Protein AF-A0A351QTA2-F1 (afdb_monomer_lite)

Sequence (188 aa):
PTVEEYTIKDEHGRVVSKKATIYAIHIKLKEIDNLILEGKDVLLFIDEINRCEHSVQQELMNLILNREINGYKLHDKVKILAAMNPSSKYGSDFDYQVVDMDAAQENRFVWLNMESDAKGWIKWASENKVDRKVIEFISTFPEHLHSINEEDIRATPRSFERVSKSYKLYKENKDSIPRRVFLNVLRG

pLDDT: mean 80.39, std 15.82, range [43.62, 97.12]

Foldseek 3Di:
DDWDWDWDQDPVRDTDTDIDDDDVVVVVQVVQVVCVVVVHQAEAEAEALQQDDPVVSVQVLCCLPVCDHPRDHHDPSYHYDYYHDDDVVVPDPDPGNGHDDDPVSVVSDDDDDDDDDLVVLLVVCVVVVQPPVLSVVCVVPVVQQFDDDPVADTHHSVLSSVLSVLVVVCVVQVVPDPPVNSVVSSRD

Structure (mmCIF, N/CA/C/O backbone):
data_AF-A0A351QTA2-F1
#
_entry.id   AF-A0A351QTA2-F1
#
loop_
_atom_site.group_PDB
_atom_site.id
_atom_site.type_symbol
_atom_site.label_atom_id
_atom_site.label_alt_id
_atom_site.label_comp_id
_atom_site.label_asym_id
_atom_site.label_entity_id
_atom_site.label_seq_id
_atom_site.pdbx_PDB_ins_code
_atom_site.Cartn_x
_atom_site.Cartn_y
_atom_site.Cartn_z
_atom_site.occupancy
_atom_site.B_iso_or_equiv
_atom_site.auth_seq_id
_atom_site.auth_comp_id
_atom_site.auth_asym_id
_atom_site.auth_atom_id
_atom_site.pdbx_PDB_model_num
ATOM 1 N N . PRO A 1 1 ? -0.159 18.717 6.879 1.00 47.44 1 PRO A N 1
ATOM 2 C CA . PRO A 1 1 ? -1.096 19.608 7.608 1.00 47.44 1 PRO A CA 1
ATOM 3 C C . PRO A 1 1 ? -1.973 20.336 6.588 1.00 47.44 1 PRO A C 1
ATOM 5 O O . PRO A 1 1 ? -1.451 20.757 5.560 1.00 47.44 1 PRO A O 1
ATOM 8 N N . THR A 1 2 ? -3.274 20.436 6.838 1.00 49.59 2 THR A N 1
ATOM 9 C CA . THR A 1 2 ? -4.221 21.112 5.944 1.00 49.59 2 THR A CA 1
ATOM 10 C C . THR A 1 2 ? -4.690 22.392 6.624 1.00 49.59 2 THR A C 1
ATOM 12 O O . THR A 1 2 ? -4.899 22.413 7.835 1.00 49.59 2 THR A O 1
ATOM 15 N N . VAL A 1 3 ? -4.811 23.479 5.866 1.00 49.31 3 VAL A N 1
ATOM 16 C CA . VAL A 1 3 ? -5.306 24.756 6.388 1.00 49.31 3 VAL A CA 1
ATOM 17 C C . VAL A 1 3 ? -6.783 24.857 6.040 1.00 49.31 3 VAL A C 1
ATOM 19 O O . VAL A 1 3 ? -7.118 24.949 4.862 1.00 49.31 3 VAL A O 1
ATOM 22 N N . GLU A 1 4 ? -7.653 24.841 7.048 1.00 49.81 4 GLU A N 1
ATOM 23 C CA . GLU A 1 4 ? -9.068 25.177 6.869 1.00 49.81 4 GLU A CA 1
ATOM 24 C C . GLU A 1 4 ? -9.351 26.575 7.421 1.00 49.81 4 GLU A C 1
ATOM 26 O O . GLU A 1 4 ? -8.817 26.989 8.459 1.00 49.81 4 GLU A O 1
ATOM 31 N N . GLU A 1 5 ? -10.196 27.308 6.698 1.00 43.62 5 GLU A N 1
ATOM 32 C CA . GLU A 1 5 ? -10.784 28.557 7.165 1.00 43.62 5 GLU A CA 1
ATOM 33 C C . GLU A 1 5 ? -12.073 28.242 7.918 1.00 43.62 5 GLU A C 1
ATOM 35 O O . GLU A 1 5 ? -12.980 27.607 7.382 1.00 43.62 5 GLU A O 1
ATOM 40 N N . TYR A 1 6 ? -12.167 28.708 9.159 1.00 54.59 6 TYR A N 1
ATOM 41 C CA . TYR A 1 6 ? -13.406 28.665 9.925 1.00 54.59 6 TYR A CA 1
ATOM 42 C C . TYR A 1 6 ? -13.699 30.043 10.508 1.00 54.59 6 TYR A C 1
ATOM 44 O O . TYR A 1 6 ? -12.802 30.830 10.826 1.00 54.59 6 TYR A O 1
ATOM 52 N N . THR A 1 7 ? -14.984 30.354 10.625 1.00 46.88 7 THR A N 1
ATOM 53 C CA . THR A 1 7 ? -15.466 31.649 11.091 1.00 46.88 7 THR A CA 1
ATOM 54 C C . THR A 1 7 ? -15.861 31.581 12.556 1.00 46.88 7 THR A C 1
ATOM 56 O O . THR A 1 7 ? -16.676 30.756 12.964 1.00 46.88 7 THR A O 1
ATOM 59 N N . ILE A 1 8 ? -15.302 32.488 13.353 1.00 49.47 8 ILE A N 1
ATOM 60 C CA . ILE A 1 8 ? -15.689 32.699 14.750 1.00 49.47 8 ILE A CA 1
ATOM 61 C C . ILE A 1 8 ? -16.234 34.111 14.923 1.00 49.47 8 ILE A C 1
ATOM 63 O O . ILE A 1 8 ? -15.801 35.039 14.241 1.00 49.47 8 ILE A O 1
ATOM 67 N N . LYS A 1 9 ? -17.194 34.281 15.833 1.00 45.09 9 LYS A N 1
ATOM 68 C CA . LYS A 1 9 ? -17.633 35.612 16.261 1.00 45.09 9 LYS A CA 1
ATOM 69 C C . LYS A 1 9 ? -16.723 36.094 17.385 1.00 45.09 9 LYS A C 1
ATOM 71 O O . LYS A 1 9 ? -16.498 35.350 18.337 1.00 45.09 9 LYS A O 1
ATOM 76 N N . ASP A 1 10 ? -16.182 37.300 17.249 1.00 58.25 10 ASP A N 1
ATOM 77 C CA . ASP A 1 10 ? -15.441 37.953 18.326 1.00 58.25 10 ASP A CA 1
ATOM 78 C C . ASP A 1 10 ? -16.379 38.406 19.463 1.00 58.25 10 ASP A C 1
ATOM 80 O O . ASP A 1 10 ? -17.606 38.322 19.359 1.00 58.25 10 ASP A O 1
ATOM 84 N N . GLU A 1 11 ? -15.800 38.907 20.555 1.00 55.06 11 GLU A N 1
ATOM 85 C CA . GLU A 1 11 ? -16.524 39.412 21.736 1.00 55.06 11 GLU A CA 1
ATOM 86 C C . GLU A 1 11 ? -17.478 40.584 21.417 1.00 55.06 11 GLU A C 1
ATOM 88 O O . GLU A 1 11 ? -18.341 40.924 22.221 1.00 55.06 11 GLU A O 1
ATOM 93 N N . HIS A 1 12 ? -17.366 41.168 20.218 1.00 64.31 12 HIS A N 1
ATOM 94 C CA . HIS A 1 12 ? -18.186 42.266 19.708 1.00 64.31 12 HIS A CA 1
ATOM 95 C C . HIS A 1 12 ? -19.141 41.811 18.584 1.00 64.31 12 HIS A C 1
ATOM 97 O O . HIS A 1 12 ? -19.744 42.642 17.901 1.00 64.31 12 HIS A O 1
ATOM 103 N N . GLY A 1 13 ? -19.289 40.497 18.372 1.00 54.66 13 GLY A N 1
ATOM 104 C CA . GLY A 1 13 ? -20.204 39.899 17.401 1.00 54.66 13 GLY A CA 1
ATOM 105 C C . GLY A 1 13 ? -19.752 39.966 15.938 1.00 54.66 13 GLY A C 1
ATOM 106 O O . GLY A 1 13 ? -20.528 39.582 15.057 1.00 54.66 13 GLY A O 1
ATOM 107 N N . ARG A 1 14 ? -18.525 40.416 15.645 1.00 57.84 14 ARG A N 1
ATOM 108 C CA . ARG A 1 14 ? -17.983 40.457 14.279 1.00 57.84 14 ARG A CA 1
ATOM 109 C C . ARG A 1 14 ? -17.499 39.076 13.873 1.00 57.84 14 ARG A C 1
ATOM 111 O O . ARG A 1 14 ? -16.816 38.392 14.629 1.00 57.84 14 ARG A O 1
ATOM 118 N N . VAL A 1 15 ? -17.848 38.670 12.659 1.00 58.72 15 VAL A N 1
ATOM 119 C CA . VAL A 1 15 ? -17.420 37.391 12.091 1.00 58.72 15 VAL A CA 1
ATOM 120 C C . VAL A 1 15 ? -15.987 37.537 11.580 1.00 58.72 15 VAL A C 1
ATOM 122 O O . VAL A 1 15 ? -15.741 38.254 10.613 1.00 58.72 15 VAL A O 1
ATOM 125 N N . VAL A 1 16 ? -15.044 36.866 12.236 1.00 65.19 16 VAL A N 1
ATOM 126 C CA . VAL A 1 16 ? -13.622 36.845 11.877 1.00 65.19 16 VAL A CA 1
ATOM 127 C C . VAL A 1 16 ? -13.290 35.478 11.280 1.00 65.19 16 VAL A C 1
ATOM 129 O O . VAL A 1 16 ? -13.534 34.447 11.910 1.00 65.19 16 VAL A O 1
ATOM 132 N N . SER A 1 17 ? -12.733 35.462 10.064 1.00 46.00 17 SER A N 1
ATOM 133 C CA . SER A 1 17 ? -12.185 34.241 9.458 1.00 46.00 17 SER A CA 1
ATOM 134 C C . SER A 1 17 ? -10.815 33.948 10.071 1.00 46.00 17 SER A C 1
ATOM 136 O O . SER A 1 17 ? -9.903 34.775 9.985 1.00 46.00 17 SER A O 1
ATOM 138 N N . LYS A 1 18 ? -10.671 32.790 10.725 1.00 56.06 18 LYS A N 1
ATOM 139 C CA . LYS A 1 18 ? -9.392 32.286 11.234 1.00 56.06 18 LYS A CA 1
ATOM 140 C C . LYS A 1 18 ? -8.946 31.083 10.414 1.00 56.06 18 LYS A C 1
ATOM 142 O O . LYS A 1 18 ? -9.736 30.211 10.068 1.00 56.06 18 LYS A O 1
ATOM 147 N N . LYS A 1 19 ? -7.641 31.027 10.159 1.00 46.50 19 LYS A N 1
ATOM 148 C CA . LYS A 1 19 ? -6.961 29.866 9.581 1.00 46.50 19 LYS A CA 1
ATOM 149 C C . LYS A 1 19 ? -6.384 29.040 10.719 1.00 46.50 19 LYS A C 1
ATOM 151 O O . LYS A 1 19 ? -5.581 29.564 11.488 1.00 46.50 19 LYS A O 1
ATOM 156 N N . ALA A 1 20 ? -6.786 27.778 10.836 1.00 47.38 20 ALA A N 1
ATOM 157 C CA . ALA A 1 20 ? -6.101 26.824 11.704 1.00 47.38 20 ALA A CA 1
ATOM 158 C C . ALA A 1 20 ? -5.369 25.785 10.865 1.00 47.38 20 ALA A C 1
ATOM 160 O O . ALA A 1 20 ? -5.876 25.293 9.856 1.00 47.38 20 ALA A O 1
ATOM 161 N N . THR A 1 21 ? -4.176 25.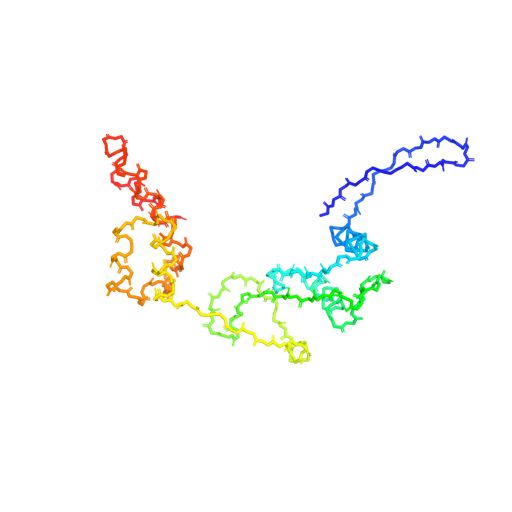432 11.328 1.00 46.62 21 THR A N 1
ATOM 162 C CA . THR A 1 21 ? -3.460 24.259 10.848 1.00 46.62 21 THR A CA 1
ATOM 163 C C . THR A 1 21 ? -4.119 23.038 11.470 1.00 46.62 21 THR A C 1
ATOM 165 O O . THR A 1 21 ? -3.919 22.754 12.649 1.00 46.62 21 THR A O 1
ATOM 168 N N . ILE A 1 22 ? -4.923 22.328 10.689 1.00 54.84 22 ILE A N 1
ATOM 169 C CA . ILE A 1 22 ? -5.558 21.088 11.117 1.00 54.84 22 ILE A CA 1
ATOM 170 C C . ILE A 1 22 ? -4.710 19.933 10.586 1.00 54.84 22 ILE A C 1
ATOM 172 O O . ILE A 1 22 ? -4.358 19.860 9.404 1.00 54.84 22 ILE A O 1
ATOM 176 N N . TYR A 1 23 ? -4.316 19.023 11.471 1.00 59.81 23 TYR A N 1
ATOM 177 C CA . TYR A 1 23 ? -3.590 17.826 11.060 1.00 59.81 23 TYR A CA 1
ATOM 178 C C . TYR A 1 23 ? -4.492 16.955 10.179 1.00 59.81 23 TYR A C 1
ATOM 180 O O . TYR A 1 23 ? -5.666 16.764 10.485 1.00 59.81 23 TYR A O 1
ATOM 188 N N . ALA A 1 24 ? -3.944 16.405 9.091 1.00 61.56 24 ALA A N 1
ATOM 189 C CA . ALA A 1 24 ? -4.704 15.612 8.117 1.00 61.56 24 ALA A CA 1
ATOM 190 C C . ALA A 1 24 ? -5.436 14.418 8.760 1.00 61.56 24 ALA A C 1
ATOM 192 O O . ALA A 1 24 ? -6.527 14.057 8.322 1.00 61.56 24 ALA A O 1
ATOM 193 N N . ILE A 1 25 ? -4.865 13.871 9.840 1.00 65.00 25 ILE A N 1
ATOM 194 C CA . ILE A 1 25 ? -5.490 12.857 10.694 1.00 65.00 25 ILE A CA 1
ATOM 195 C C . ILE A 1 25 ? -6.878 13.326 11.141 1.00 65.00 25 ILE A C 1
ATOM 197 O O . ILE A 1 25 ? -7.858 12.639 10.893 1.00 65.00 25 ILE A O 1
ATOM 201 N N . HIS A 1 26 ? -6.999 14.528 11.706 1.00 70.38 26 HIS A N 1
ATOM 202 C CA . HIS A 1 26 ? -8.271 15.024 12.228 1.00 70.38 26 HIS A CA 1
ATOM 203 C C . HIS A 1 26 ? -9.354 15.132 11.138 1.00 70.38 26 HIS A C 1
ATOM 205 O O . HIS A 1 26 ? -10.509 14.780 11.387 1.00 70.38 26 HIS A O 1
ATOM 211 N N . ILE A 1 27 ? -8.985 15.548 9.922 1.00 76.12 27 ILE A N 1
ATOM 212 C CA . ILE A 1 27 ? -9.915 15.611 8.782 1.00 76.12 27 ILE A CA 1
ATOM 213 C C . ILE A 1 27 ? -10.407 14.209 8.419 1.00 76.12 27 ILE A C 1
ATOM 215 O O . ILE A 1 27 ? -11.608 13.995 8.260 1.00 76.12 27 ILE A O 1
ATOM 219 N N . LYS A 1 28 ? -9.493 13.238 8.335 1.00 84.06 28 LYS A N 1
ATOM 220 C CA . LYS A 1 28 ? -9.838 11.858 7.981 1.00 84.06 28 LYS A CA 1
ATOM 221 C C . LYS A 1 28 ? -10.686 11.175 9.047 1.00 84.06 28 LYS A C 1
ATOM 223 O O . LYS A 1 28 ? -11.632 10.484 8.696 1.00 84.06 28 LYS A O 1
ATOM 228 N N . LEU A 1 29 ? -10.421 11.418 10.328 1.00 87.19 29 LEU A N 1
ATOM 229 C CA . LEU A 1 29 ? -11.239 10.885 11.421 1.00 87.19 29 LEU A CA 1
ATOM 230 C C . LEU A 1 29 ? -12.680 11.422 11.377 1.00 87.19 29 LEU A C 1
ATOM 232 O O . LEU A 1 29 ? -13.629 10.665 11.549 1.00 87.19 29 LEU A O 1
ATOM 236 N N . LYS A 1 30 ? -12.865 12.703 11.041 1.00 86.31 30 LYS A N 1
ATOM 237 C CA . LYS A 1 30 ? -14.205 13.281 10.846 1.00 86.31 30 LYS A CA 1
ATOM 238 C C . LYS A 1 30 ? -14.928 12.690 9.630 1.00 86.31 30 LYS A C 1
ATOM 240 O O . LYS A 1 30 ? -16.135 12.471 9.666 1.00 86.31 30 LYS A O 1
ATOM 245 N N . GLU A 1 31 ? -14.201 12.443 8.542 1.00 89.81 31 GLU A N 1
ATOM 246 C CA . GLU A 1 31 ? -14.744 11.775 7.354 1.00 89.81 31 GLU A CA 1
ATOM 247 C C . GLU A 1 31 ? -15.222 10.354 7.686 1.00 89.81 31 GLU A C 1
ATOM 249 O O . GLU A 1 31 ? -16.310 9.961 7.269 1.00 89.81 31 GLU A O 1
ATOM 254 N N . ILE A 1 32 ? -14.453 9.620 8.498 1.00 91.44 32 ILE A N 1
ATOM 255 C CA . ILE A 1 32 ? -14.834 8.298 9.006 1.00 91.44 32 ILE A CA 1
ATOM 256 C C . ILE A 1 32 ? -16.166 8.370 9.759 1.00 91.44 32 ILE A C 1
ATOM 258 O O . ILE A 1 32 ? -17.063 7.588 9.451 1.00 91.44 32 ILE A O 1
ATOM 262 N N . ASP A 1 33 ? -16.335 9.317 10.685 1.00 90.31 33 ASP A N 1
ATOM 263 C CA . ASP A 1 33 ? -17.584 9.450 11.448 1.00 90.31 33 ASP A CA 1
ATOM 264 C C . ASP A 1 33 ? -18.793 9.685 10.537 1.00 90.31 33 ASP A C 1
ATOM 266 O O . ASP A 1 33 ? -19.827 9.039 10.700 1.00 90.31 33 ASP A O 1
ATOM 270 N N . ASN A 1 34 ? -18.658 10.562 9.538 1.00 92.12 34 ASN A N 1
ATOM 271 C CA . ASN A 1 34 ? -19.733 10.829 8.581 1.00 92.12 34 ASN A CA 1
ATOM 272 C C . ASN A 1 34 ? -20.118 9.569 7.793 1.00 92.12 34 ASN A C 1
ATOM 274 O O . ASN A 1 34 ? -21.300 9.260 7.662 1.00 92.12 34 ASN A O 1
ATOM 278 N N . LEU A 1 35 ? -19.131 8.805 7.314 1.00 93.75 35 LEU A N 1
ATOM 279 C CA . LEU A 1 35 ? -19.380 7.554 6.593 1.00 93.75 35 LEU A CA 1
ATOM 280 C C . LEU A 1 35 ? -20.089 6.522 7.481 1.00 93.75 35 LEU A C 1
ATOM 282 O O . LEU A 1 35 ? -20.998 5.830 7.022 1.00 93.75 35 LEU A O 1
ATOM 286 N N . ILE A 1 36 ? -19.718 6.449 8.759 1.00 93.12 36 ILE A N 1
ATOM 287 C CA . ILE A 1 36 ? -20.371 5.566 9.727 1.00 93.12 36 ILE A CA 1
ATOM 288 C C . ILE A 1 36 ? -21.815 6.003 10.007 1.00 93.12 36 ILE A C 1
ATOM 290 O O . ILE A 1 36 ? -22.700 5.147 10.078 1.00 93.12 36 ILE A O 1
ATOM 294 N N . LEU A 1 37 ? -22.077 7.308 10.130 1.00 91.81 37 LEU A N 1
ATOM 295 C CA . LEU A 1 37 ? -23.432 7.852 10.301 1.00 91.81 37 LEU A CA 1
ATOM 296 C C . LEU A 1 37 ? -24.328 7.570 9.089 1.00 91.81 37 LEU A C 1
ATOM 298 O O . LEU A 1 37 ? -25.517 7.306 9.250 1.00 91.81 37 LEU A O 1
ATOM 302 N N . GLU A 1 38 ? -23.754 7.555 7.888 1.00 94.50 38 GLU A N 1
ATOM 303 C CA . GLU A 1 38 ? -24.427 7.126 6.655 1.00 94.50 38 GLU A CA 1
ATOM 304 C C . GLU A 1 38 ? -24.643 5.601 6.579 1.00 94.50 38 GLU A C 1
ATOM 306 O O . GLU A 1 38 ? -25.215 5.103 5.609 1.00 94.50 38 GLU A O 1
ATOM 311 N N . GLY A 1 39 ? -24.194 4.842 7.583 1.00 92.50 39 GLY A N 1
ATOM 312 C CA . GLY A 1 39 ? -24.337 3.390 7.641 1.00 92.50 39 GLY A CA 1
ATOM 313 C C . GLY A 1 39 ? -23.364 2.626 6.743 1.00 92.50 39 GLY A C 1
ATOM 314 O O . GLY A 1 39 ? -23.609 1.453 6.466 1.00 92.50 39 GLY A O 1
ATOM 315 N N . LYS A 1 40 ? -22.279 3.260 6.280 1.00 93.88 40 LYS A N 1
ATOM 316 C CA . LYS A 1 40 ? -21.261 2.616 5.440 1.00 93.88 40 LYS A CA 1
ATOM 317 C C . LYS A 1 40 ? -20.243 1.850 6.281 1.00 93.88 40 LYS A C 1
ATOM 319 O O . LYS A 1 40 ? -19.915 2.240 7.400 1.00 93.88 40 LYS A O 1
ATOM 324 N N . ASP A 1 41 ? -19.695 0.790 5.697 1.00 93.19 41 ASP A N 1
ATOM 325 C CA . ASP A 1 41 ? -18.531 0.098 6.244 1.00 93.19 41 ASP A CA 1
ATOM 326 C C . ASP A 1 41 ? -17.246 0.848 5.882 1.00 93.19 41 ASP A C 1
ATOM 328 O O . ASP A 1 41 ? -17.085 1.333 4.760 1.00 93.19 41 ASP A O 1
ATOM 332 N N . VAL A 1 42 ? -16.317 0.940 6.836 1.00 95.31 42 VAL A N 1
ATOM 333 C CA . VAL A 1 42 ? -15.087 1.727 6.688 1.00 95.31 42 VAL A CA 1
ATOM 334 C C . VAL A 1 42 ? -13.860 0.854 6.932 1.00 95.31 42 VAL A C 1
ATOM 336 O O . VAL A 1 42 ? -13.722 0.227 7.985 1.00 95.31 42 VAL A O 1
ATOM 339 N N . LEU A 1 43 ? -12.938 0.867 5.967 1.00 95.12 43 LEU A N 1
ATOM 340 C CA . LEU A 1 43 ? -11.586 0.330 6.094 1.00 95.12 43 LEU A CA 1
ATOM 341 C C . LEU A 1 43 ? -10.591 1.496 6.109 1.00 95.12 43 LEU A C 1
ATOM 343 O O . LEU A 1 43 ? -10.415 2.181 5.103 1.00 95.12 43 LEU A O 1
ATOM 347 N N . LEU A 1 44 ? -9.938 1.714 7.247 1.00 93.38 44 LEU A N 1
ATOM 348 C CA . LEU A 1 44 ? -8.834 2.652 7.384 1.00 93.38 44 LEU A CA 1
ATOM 349 C C . LEU A 1 44 ? -7.541 1.967 6.933 1.00 93.38 44 LEU A C 1
ATOM 351 O O . LEU A 1 44 ? -7.024 1.096 7.632 1.00 93.38 44 LEU A O 1
ATOM 355 N N . PH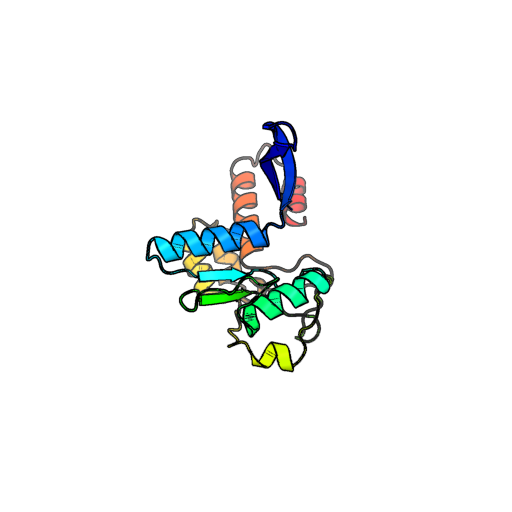E A 1 45 ? -7.036 2.367 5.766 1.00 93.75 45 PHE A N 1
ATOM 356 C CA . PHE A 1 45 ? -5.753 1.908 5.242 1.00 93.75 45 PHE A CA 1
ATOM 357 C C . PHE A 1 45 ? -4.634 2.902 5.575 1.00 93.75 45 PHE A C 1
ATOM 359 O O . PHE A 1 45 ? -4.748 4.088 5.259 1.00 93.75 45 PHE A O 1
ATOM 366 N N . ILE A 1 46 ? -3.565 2.415 6.204 1.00 90.06 46 ILE A N 1
ATOM 367 C CA . ILE A 1 46 ? -2.384 3.195 6.591 1.00 90.06 46 ILE A CA 1
ATOM 368 C C . ILE A 1 46 ? -1.179 2.607 5.860 1.00 90.06 46 ILE A C 1
ATOM 370 O O . ILE A 1 46 ? -0.740 1.508 6.186 1.00 90.06 46 ILE A O 1
ATOM 374 N N . ASP A 1 47 ? -0.657 3.326 4.872 1.00 89.44 47 ASP A N 1
ATOM 375 C CA . ASP A 1 47 ? 0.532 2.905 4.128 1.00 89.44 47 ASP A CA 1
ATOM 376 C C . ASP A 1 47 ? 1.816 3.431 4.785 1.00 89.44 47 ASP A C 1
ATOM 378 O O . ASP A 1 47 ? 1.797 4.477 5.436 1.00 89.44 47 ASP A O 1
ATOM 382 N N . GLU A 1 48 ? 2.919 2.705 4.607 1.00 86.00 48 GLU A N 1
ATOM 383 C CA . GLU A 1 48 ? 4.257 3.028 5.128 1.00 86.00 48 GLU A CA 1
ATOM 384 C C . GLU A 1 48 ? 4.281 3.460 6.613 1.00 86.00 48 GLU A C 1
ATOM 386 O O . GLU A 1 48 ? 4.926 4.443 6.981 1.00 86.00 48 GLU A O 1
ATOM 391 N N . ILE A 1 49 ? 3.588 2.728 7.498 1.00 85.50 49 ILE A N 1
ATOM 392 C CA . ILE A 1 49 ? 3.423 3.124 8.915 1.00 85.50 49 ILE A CA 1
ATOM 393 C C . ILE A 1 49 ? 4.753 3.323 9.670 1.00 85.50 49 ILE A C 1
ATOM 395 O O . ILE A 1 49 ? 4.835 4.144 10.583 1.00 85.50 49 ILE A O 1
ATOM 399 N N . ASN A 1 50 ? 5.813 2.622 9.268 1.00 79.25 50 ASN A N 1
ATOM 400 C CA . ASN A 1 50 ? 7.153 2.735 9.847 1.00 79.25 50 ASN A CA 1
ATOM 401 C C . ASN A 1 50 ? 8.013 3.856 9.231 1.00 79.25 50 ASN A C 1
ATOM 403 O O . ASN A 1 50 ? 9.207 3.936 9.522 1.00 79.25 50 ASN A O 1
ATOM 407 N N . ARG A 1 51 ? 7.428 4.712 8.381 1.00 79.69 51 ARG A N 1
ATOM 408 C CA . ARG A 1 51 ? 8.110 5.794 7.650 1.00 79.69 51 ARG A CA 1
ATOM 409 C C . ARG A 1 51 ? 7.627 7.190 8.059 1.00 79.69 51 ARG A C 1
ATOM 411 O O . ARG A 1 51 ? 7.584 8.118 7.250 1.00 79.69 51 ARG A O 1
ATOM 418 N N . CYS A 1 52 ? 7.237 7.348 9.316 1.00 76.25 52 CYS A N 1
ATOM 419 C CA . CYS A 1 52 ? 6.864 8.636 9.888 1.00 76.25 52 CYS A CA 1
ATOM 420 C C . CYS A 1 52 ? 7.778 8.997 11.064 1.00 76.25 52 CYS A C 1
ATOM 422 O O . CYS A 1 52 ? 8.523 8.160 11.570 1.00 76.25 52 CYS A O 1
ATOM 424 N N . GLU A 1 53 ? 7.749 10.265 11.485 1.00 81.19 53 GLU A N 1
ATOM 425 C CA . GLU A 1 53 ? 8.451 10.678 12.700 1.00 81.19 53 GLU A CA 1
ATOM 426 C C . GLU A 1 53 ? 7.965 9.855 13.899 1.00 81.19 53 GLU A C 1
ATOM 428 O O . GLU A 1 53 ? 6.778 9.543 14.003 1.00 81.19 53 GLU A O 1
ATOM 433 N N . HIS A 1 54 ? 8.864 9.555 14.840 1.00 79.06 54 HIS A N 1
ATOM 434 C CA . HIS A 1 54 ? 8.549 8.710 15.996 1.00 79.06 54 HIS A CA 1
ATOM 435 C C . HIS A 1 54 ? 7.313 9.199 16.775 1.00 79.06 54 HIS A C 1
ATOM 437 O O . HIS A 1 54 ? 6.493 8.397 17.209 1.00 79.06 54 HIS A O 1
ATOM 443 N N . SER A 1 55 ? 7.130 10.516 16.920 1.00 80.69 55 SER A N 1
ATOM 444 C CA . SER A 1 55 ? 5.944 11.106 17.560 1.00 80.69 55 SER A CA 1
ATOM 445 C C . SER A 1 55 ? 4.643 10.756 16.826 1.00 80.69 55 SER A C 1
ATOM 447 O O . SER A 1 55 ? 3.663 10.369 17.456 1.00 80.69 55 SER A O 1
ATOM 449 N N . VAL A 1 56 ? 4.641 10.841 15.494 1.00 83.12 56 VAL A N 1
ATOM 450 C CA . VAL A 1 56 ? 3.493 10.491 14.649 1.00 83.12 56 VAL A CA 1
ATOM 451 C C . 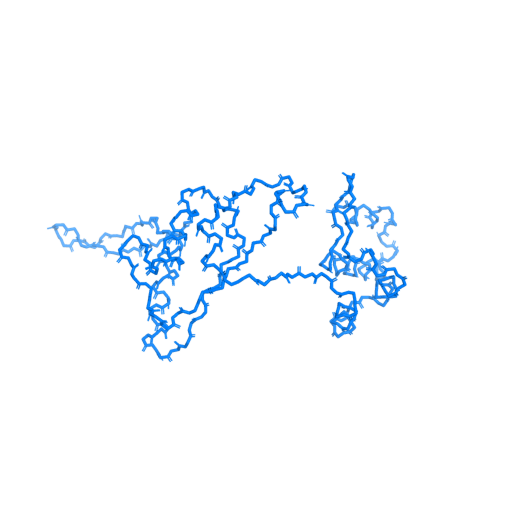VAL A 1 56 ? 3.224 8.993 14.710 1.00 83.12 56 VAL A C 1
ATOM 453 O O . VAL A 1 56 ? 2.068 8.588 14.811 1.00 83.12 56 VAL A O 1
ATOM 456 N N . GLN A 1 57 ? 4.274 8.171 14.704 1.00 81.88 57 GLN A N 1
ATOM 457 C CA . GLN A 1 57 ? 4.130 6.726 14.817 1.00 81.88 57 GLN A CA 1
ATOM 458 C C . GLN A 1 57 ? 3.474 6.338 16.140 1.00 81.88 57 GLN A C 1
ATOM 460 O O . GLN A 1 57 ? 2.548 5.541 16.130 1.00 81.88 57 GLN A O 1
ATOM 465 N N . GLN A 1 58 ? 3.887 6.924 17.268 1.00 81.12 58 GLN A N 1
ATOM 466 C CA . GLN A 1 58 ? 3.280 6.634 18.574 1.00 81.12 58 GLN A CA 1
ATOM 467 C C . GLN A 1 58 ? 1.786 6.987 18.606 1.00 81.12 58 GLN A C 1
ATOM 469 O O . GLN A 1 58 ? 0.971 6.205 19.096 1.00 81.12 58 GLN A O 1
ATOM 474 N N . GLU A 1 59 ? 1.401 8.116 18.013 1.00 85.31 59 GLU A N 1
ATOM 475 C CA . GLU A 1 59 ? -0.006 8.507 17.892 1.00 85.31 59 GLU A CA 1
ATOM 476 C C . GLU A 1 59 ? -0.800 7.553 16.983 1.00 85.31 59 GLU A C 1
ATOM 478 O O . GLU A 1 59 ? -1.907 7.136 17.330 1.00 85.31 59 GLU A O 1
ATOM 483 N N . LEU A 1 60 ? -0.228 7.141 15.846 1.00 87.19 60 LEU A N 1
ATOM 484 C CA . LEU A 1 60 ? -0.827 6.121 14.977 1.00 87.19 60 LEU A CA 1
ATOM 485 C C . LEU A 1 60 ? -0.947 4.775 15.694 1.00 87.19 60 LEU A C 1
ATOM 487 O O . LEU A 1 60 ? -1.966 4.102 15.568 1.00 87.19 60 LEU A O 1
ATOM 491 N N . MET A 1 61 ? 0.047 4.396 16.492 1.00 85.25 61 MET A N 1
ATOM 492 C CA . MET A 1 61 ? 0.003 3.182 17.295 1.00 85.25 61 MET A CA 1
ATOM 493 C C . MET A 1 61 ? -1.098 3.259 18.349 1.00 85.25 61 MET A C 1
ATOM 495 O O . MET A 1 61 ? -1.850 2.301 18.487 1.00 85.25 61 MET A O 1
ATOM 499 N N . ASN A 1 62 ? -1.291 4.392 19.024 1.00 86.44 62 ASN A N 1
ATOM 500 C CA . ASN A 1 62 ? -2.436 4.577 19.919 1.00 86.44 62 ASN A CA 1
ATOM 501 C C . ASN A 1 62 ? -3.773 4.419 19.178 1.00 86.44 62 ASN A C 1
ATOM 503 O O . ASN A 1 62 ? -4.655 3.700 19.656 1.00 86.44 62 ASN A O 1
ATOM 507 N N . LEU A 1 63 ? -3.899 4.985 17.973 1.00 89.00 63 LEU A N 1
ATOM 508 C CA . LEU A 1 63 ? -5.098 4.820 17.150 1.00 89.00 63 LEU A CA 1
ATOM 509 C C . LEU A 1 63 ? -5.346 3.352 16.774 1.00 89.00 63 LEU A C 1
ATOM 511 O O . LEU A 1 63 ? -6.484 2.892 16.800 1.00 89.00 63 LEU A O 1
ATOM 515 N N . ILE A 1 64 ? -4.300 2.604 16.429 1.00 88.38 64 ILE A N 1
ATOM 516 C CA . ILE A 1 64 ? -4.426 1.205 16.009 1.00 88.38 64 ILE A CA 1
ATOM 517 C C . ILE A 1 64 ? -4.706 0.290 17.203 1.00 88.38 64 ILE A C 1
ATOM 519 O O . ILE A 1 64 ? -5.578 -0.575 17.131 1.00 88.38 64 ILE A O 1
ATOM 523 N N . LEU A 1 65 ? -3.975 0.486 18.300 1.00 82.81 65 LEU A N 1
ATOM 524 C CA . LEU A 1 65 ? -3.992 -0.389 19.469 1.00 82.81 65 LEU A CA 1
ATOM 525 C C . LEU A 1 65 ? -5.174 -0.108 20.389 1.00 82.81 65 LEU A C 1
ATOM 527 O O . LEU A 1 65 ? -5.845 -1.037 20.834 1.00 82.81 65 LEU A O 1
ATOM 531 N N . ASN A 1 66 ? -5.408 1.169 20.682 1.00 86.75 66 ASN A N 1
ATOM 532 C CA . ASN A 1 66 ? -6.388 1.609 21.669 1.00 86.75 66 ASN A CA 1
ATOM 533 C C . ASN A 1 66 ? -7.660 2.150 21.016 1.00 86.75 66 ASN A C 1
ATOM 535 O O . ASN A 1 66 ? -8.606 2.483 21.726 1.00 86.75 66 ASN A O 1
ATOM 539 N N . ARG A 1 67 ? -7.698 2.231 19.677 1.00 90.56 67 ARG A N 1
ATOM 540 C CA . ARG A 1 67 ? -8.785 2.881 18.930 1.00 90.56 67 ARG A CA 1
ATOM 541 C C . ARG A 1 67 ? -8.994 4.322 19.382 1.00 90.56 67 ARG A C 1
ATOM 543 O O . ARG A 1 67 ? -10.117 4.812 19.356 1.00 90.56 67 ARG A O 1
ATOM 550 N N . GLU A 1 68 ? -7.928 4.998 19.802 1.00 88.38 68 GLU A N 1
ATOM 551 C CA . GLU A 1 68 ? -8.013 6.349 20.344 1.00 88.38 68 GLU A CA 1
ATOM 552 C C . GLU A 1 68 ? -6.804 7.196 19.954 1.00 88.38 68 GLU A C 1
ATOM 554 O O . GLU A 1 68 ? -5.674 6.715 19.945 1.00 88.38 68 GLU A O 1
ATOM 559 N N . ILE A 1 69 ? -7.043 8.468 19.644 1.00 87.12 69 ILE A N 1
ATOM 560 C CA . ILE A 1 69 ? -5.994 9.449 19.362 1.00 87.12 69 ILE A CA 1
ATOM 561 C C . ILE A 1 69 ? -6.473 10.841 19.773 1.00 87.12 69 ILE A C 1
ATOM 563 O O . I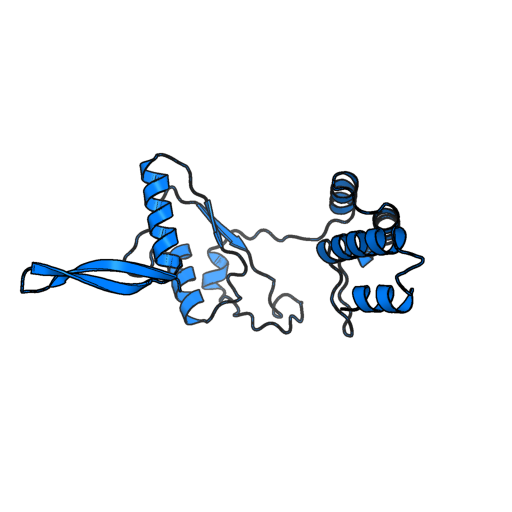LE A 1 69 ? -7.516 11.300 19.317 1.00 87.12 69 ILE A O 1
ATOM 567 N N . ASN A 1 70 ? -5.737 11.521 20.656 1.00 82.62 70 ASN A N 1
ATOM 568 C CA . ASN A 1 70 ? -6.085 12.865 21.148 1.00 82.62 70 ASN A CA 1
ATOM 569 C C . ASN A 1 70 ? -7.562 13.019 21.595 1.00 82.62 70 ASN A C 1
ATOM 571 O O . ASN A 1 70 ? -8.215 14.014 21.283 1.00 82.62 70 ASN A O 1
ATOM 575 N N . GLY A 1 71 ? -8.106 12.015 22.296 1.00 82.12 71 GLY A N 1
ATOM 576 C CA . GLY A 1 71 ? -9.493 11.988 22.786 1.00 82.12 71 GLY A CA 1
ATOM 577 C C . GLY A 1 71 ? -10.555 11.599 21.747 1.00 82.12 71 GLY A C 1
ATOM 578 O O . GLY A 1 71 ? -11.719 11.415 22.102 1.00 82.12 71 GLY A O 1
ATOM 579 N N . TYR A 1 72 ? -10.182 11.435 20.476 1.00 87.38 72 TYR A N 1
ATOM 580 C CA . TYR A 1 72 ? -11.051 10.845 19.460 1.00 87.38 72 TYR A CA 1
ATOM 581 C C . TYR A 1 72 ? -11.057 9.325 19.604 1.00 87.38 72 TYR A C 1
ATOM 583 O O . TYR A 1 72 ? -9.992 8.716 19.547 1.00 87.38 72 TYR A O 1
ATOM 591 N N . LYS A 1 73 ? -12.242 8.712 19.708 1.00 89.38 73 LYS A N 1
ATOM 592 C CA . LYS A 1 73 ? -12.410 7.252 19.736 1.00 89.38 73 LYS A CA 1
ATOM 593 C C . LYS A 1 73 ? -12.924 6.730 18.400 1.00 89.38 73 LYS A C 1
ATOM 595 O O . LYS A 1 73 ? -14.000 7.109 17.948 1.00 89.38 73 LYS A O 1
ATOM 600 N N . LEU A 1 74 ? -12.174 5.814 17.800 1.00 92.31 74 LEU A N 1
ATOM 601 C CA . LEU A 1 74 ? -12.485 5.206 16.516 1.00 92.31 74 LEU A CA 1
ATOM 602 C C . LEU A 1 74 ? -13.604 4.168 16.661 1.00 92.31 74 LEU A C 1
ATOM 604 O O . LEU A 1 74 ? -13.431 3.127 17.299 1.00 92.31 74 LEU A O 1
ATOM 608 N N . HIS A 1 75 ? -14.733 4.415 15.997 1.00 92.69 75 HIS A N 1
ATOM 609 C CA . HIS A 1 75 ? -15.915 3.553 16.059 1.00 92.69 75 HIS A CA 1
ATOM 610 C C . HIS A 1 75 ? -15.597 2.093 15.698 1.00 92.69 75 HIS A C 1
ATOM 612 O O . HIS A 1 75 ? -14.988 1.835 14.667 1.00 92.69 75 HIS A O 1
ATOM 618 N N . ASP A 1 76 ? -16.084 1.117 16.470 1.00 89.88 76 ASP A N 1
ATOM 619 C CA . ASP A 1 76 ? -15.788 -0.330 16.343 1.00 89.88 76 ASP A CA 1
ATOM 620 C C . ASP A 1 76 ? -16.018 -0.973 14.962 1.00 89.88 76 ASP A C 1
ATOM 622 O O . ASP 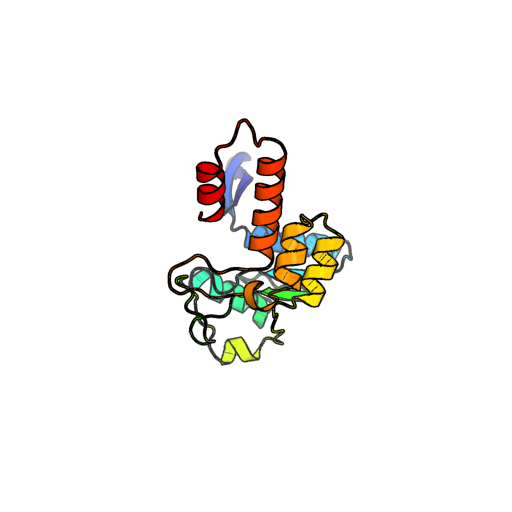A 1 76 ? -15.454 -2.025 14.650 1.00 89.88 76 ASP A O 1
ATOM 626 N N . LYS A 1 77 ? -16.839 -0.352 14.110 1.00 89.94 77 LYS A N 1
ATOM 627 C CA . LYS A 1 77 ? -17.094 -0.820 12.745 1.00 89.94 77 LYS A CA 1
ATOM 628 C C . LYS A 1 77 ? -15.914 -0.557 11.813 1.00 89.94 77 LYS A C 1
ATOM 630 O O . LYS A 1 77 ? -15.775 -1.250 10.811 1.00 89.94 77 LYS A O 1
ATOM 635 N N . VAL A 1 78 ? -15.047 0.395 12.154 1.00 93.50 78 VAL A N 1
ATOM 636 C CA . VAL A 1 78 ? -13.871 0.722 11.350 1.00 93.50 78 VAL A CA 1
ATOM 637 C C . VAL A 1 78 ? -12.844 -0.396 11.475 1.00 93.50 78 VAL A C 1
ATOM 639 O O . VAL A 1 78 ? -12.311 -0.653 12.563 1.00 93.50 78 VAL A O 1
ATOM 642 N N . LYS A 1 79 ? -12.547 -1.045 10.352 1.00 93.31 79 LYS A N 1
ATOM 643 C CA . LYS A 1 79 ? -11.445 -2.002 10.231 1.00 93.31 79 LYS A CA 1
ATOM 644 C C . LYS A 1 79 ? -10.167 -1.248 9.902 1.00 93.31 79 LYS A C 1
ATOM 646 O O . LYS A 1 79 ? -10.213 -0.258 9.182 1.00 93.31 79 LYS A O 1
ATOM 651 N N . ILE A 1 80 ? -9.043 -1.704 10.434 1.00 92.38 80 ILE A N 1
ATOM 652 C CA . ILE A 1 80 ? -7.740 -1.083 10.204 1.00 92.38 80 ILE A CA 1
ATOM 653 C C . ILE A 1 80 ? -6.876 -2.074 9.432 1.00 92.38 80 ILE A C 1
ATOM 655 O O . ILE A 1 80 ? -6.782 -3.237 9.821 1.00 92.38 80 ILE A O 1
ATOM 659 N N . LEU A 1 81 ? -6.251 -1.603 8.358 1.00 93.44 81 LEU A N 1
ATOM 660 C CA . LEU A 1 81 ? -5.216 -2.316 7.622 1.00 93.44 81 LEU A CA 1
ATOM 661 C C . LEU A 1 81 ? -3.994 -1.404 7.527 1.00 93.44 81 LEU A C 1
ATOM 663 O O . LEU A 1 81 ? -4.106 -0.273 7.063 1.00 93.44 81 LEU A O 1
ATOM 667 N N . ALA A 1 82 ? -2.840 -1.893 7.962 1.00 91.12 82 ALA A N 1
ATOM 668 C CA . ALA A 1 82 ? -1.583 -1.167 7.862 1.00 91.12 82 ALA A CA 1
ATOM 669 C C . ALA A 1 82 ? -0.622 -1.913 6.933 1.00 91.12 82 ALA A C 1
ATOM 671 O O . ALA A 1 82 ? -0.584 -3.144 6.941 1.00 91.12 82 ALA A O 1
ATOM 672 N N . ALA A 1 83 ? 0.148 -1.164 6.151 1.00 89.88 83 ALA A N 1
ATOM 673 C CA . ALA A 1 83 ? 1.239 -1.670 5.337 1.00 89.88 83 ALA A CA 1
ATOM 674 C C . ALA A 1 83 ? 2.558 -1.035 5.788 1.00 89.88 83 ALA A C 1
ATOM 676 O O . ALA A 1 83 ? 2.611 0.127 6.196 1.00 89.88 83 ALA A O 1
ATOM 677 N N . MET A 1 84 ? 3.631 -1.817 5.723 1.00 84.94 84 MET A N 1
ATOM 678 C CA . MET A 1 84 ? 4.986 -1.353 5.992 1.00 84.94 84 MET A CA 1
ATOM 679 C C . MET A 1 84 ? 5.966 -2.040 5.057 1.00 84.94 84 MET A C 1
ATOM 681 O O . MET A 1 84 ? 5.761 -3.193 4.673 1.00 84.94 84 MET A O 1
ATOM 685 N N . ASN A 1 85 ? 7.050 -1.342 4.736 1.00 77.38 85 ASN A N 1
ATOM 686 C CA . ASN A 1 85 ? 8.202 -1.989 4.126 1.00 77.38 85 ASN A CA 1
ATOM 687 C C . ASN A 1 85 ? 9.030 -2.646 5.241 1.00 77.38 85 ASN A C 1
ATOM 689 O O . ASN A 1 85 ? 9.211 -2.017 6.288 1.00 77.38 85 ASN A O 1
ATOM 693 N N . PRO A 1 86 ? 9.527 -3.879 5.054 1.00 67.50 86 PRO A N 1
ATOM 694 C CA . PRO A 1 86 ? 10.339 -4.548 6.063 1.00 67.50 86 PRO A CA 1
ATOM 695 C C . PRO A 1 86 ? 11.604 -3.733 6.361 1.00 67.50 86 PRO A C 1
ATOM 697 O O . PRO A 1 86 ? 12.197 -3.140 5.460 1.00 67.50 86 PRO A O 1
ATOM 700 N N . SER A 1 87 ? 11.994 -3.664 7.634 1.00 62.94 87 SER A N 1
ATOM 701 C CA . SER A 1 87 ? 13.203 -2.953 8.054 1.00 62.94 87 SER A CA 1
ATOM 702 C C . SER A 1 87 ? 14.467 -3.791 7.851 1.00 62.94 87 SER A C 1
ATOM 704 O O . SER A 1 87 ? 14.404 -4.981 7.533 1.00 62.94 87 SER A O 1
ATOM 706 N N . SER A 1 88 ? 15.640 -3.187 8.055 1.00 54.53 88 SER A N 1
ATOM 707 C CA . SER A 1 88 ? 16.936 -3.882 7.998 1.00 54.53 88 SER A CA 1
ATOM 708 C C . SER A 1 88 ? 17.030 -5.060 8.974 1.00 54.53 88 SER A C 1
ATOM 710 O O . SER A 1 88 ? 17.685 -6.055 8.666 1.00 54.53 88 SER A O 1
ATOM 712 N N . LYS A 1 89 ? 16.276 -5.027 10.083 1.00 49.81 89 LYS A N 1
ATOM 713 C CA . LYS A 1 89 ? 16.097 -6.154 11.016 1.00 49.81 89 LYS A CA 1
ATOM 714 C C . LYS A 1 89 ? 15.527 -7.415 10.343 1.00 49.81 89 LYS A C 1
ATOM 716 O O . LYS A 1 89 ? 15.791 -8.521 10.808 1.00 49.81 89 LYS A O 1
ATOM 721 N N . TYR A 1 90 ? 14.789 -7.260 9.243 1.00 49.69 90 TYR A N 1
ATOM 722 C CA . TYR A 1 90 ? 14.160 -8.341 8.477 1.00 49.69 90 TYR A CA 1
ATOM 723 C C . TYR A 1 90 ? 14.882 -8.660 7.153 1.00 49.69 90 TYR A C 1
ATOM 725 O O . TYR A 1 90 ? 14.319 -9.331 6.290 1.00 49.69 90 TYR A O 1
ATOM 733 N N . GLY A 1 91 ? 16.149 -8.246 7.006 1.00 45.47 91 GLY A N 1
ATOM 734 C CA . GLY A 1 91 ? 17.037 -8.729 5.937 1.00 45.47 91 GLY A CA 1
ATOM 735 C C . GLY A 1 91 ? 17.081 -7.869 4.675 1.00 45.47 91 GLY A C 1
ATOM 736 O O . GLY A 1 91 ? 17.509 -8.339 3.623 1.00 45.47 91 GLY A O 1
ATOM 737 N N . SER A 1 92 ? 16.656 -6.610 4.755 1.00 51.41 92 SER A N 1
ATOM 738 C CA . SER A 1 92 ? 16.707 -5.685 3.627 1.00 51.41 92 SER A CA 1
ATOM 739 C C . SER A 1 92 ? 17.380 -4.375 4.017 1.00 51.41 92 SER A C 1
ATOM 741 O O . SER A 1 92 ? 16.787 -3.586 4.748 1.00 51.41 92 SER A O 1
ATOM 743 N N . ASP A 1 93 ? 18.576 -4.123 3.472 1.00 46.06 93 ASP A N 1
ATOM 744 C CA . ASP A 1 93 ? 19.290 -2.839 3.565 1.00 46.06 93 ASP A CA 1
ATOM 745 C C . ASP A 1 93 ? 18.518 -1.761 2.803 1.00 46.06 93 ASP A C 1
ATOM 747 O O . ASP A 1 93 ? 18.781 -1.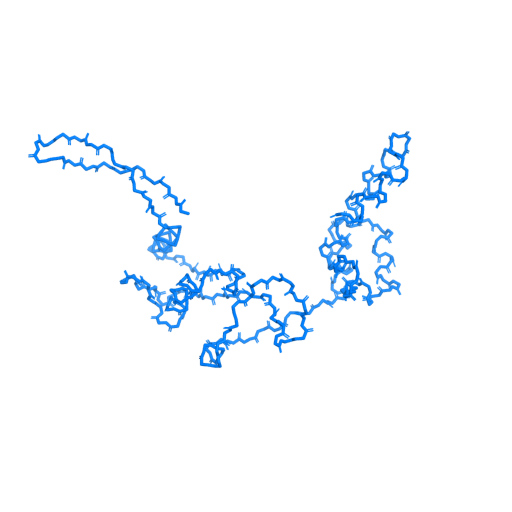442 1.644 1.00 46.06 93 ASP A O 1
ATOM 751 N N . PHE A 1 94 ? 17.441 -1.286 3.409 1.00 51.69 94 PHE A N 1
ATOM 752 C CA . PHE A 1 94 ? 16.780 -0.076 2.986 1.00 51.69 94 PHE A CA 1
ATOM 753 C C . PHE A 1 94 ? 17.514 1.071 3.665 1.00 51.69 94 PHE A C 1
ATOM 755 O O . PHE A 1 94 ? 17.440 1.227 4.878 1.00 51.69 94 PHE A O 1
ATOM 762 N N . ASP A 1 95 ? 18.161 1.911 2.864 1.00 45.72 95 ASP A N 1
ATOM 763 C CA . ASP A 1 95 ? 18.786 3.178 3.275 1.00 45.72 95 ASP A CA 1
ATOM 764 C C . ASP A 1 95 ? 17.742 4.240 3.710 1.00 45.72 95 ASP A C 1
ATOM 766 O O . ASP A 1 95 ? 17.980 5.447 3.745 1.00 45.72 95 ASP A O 1
ATOM 770 N N . TYR A 1 96 ? 16.521 3.789 3.999 1.00 50.88 96 TYR A N 1
ATOM 771 C CA . TYR A 1 96 ? 15.400 4.596 4.430 1.00 50.88 96 TYR A CA 1
ATOM 772 C C . TYR A 1 96 ? 15.296 4.465 5.941 1.00 50.88 96 TYR A C 1
ATOM 774 O O . TYR A 1 96 ? 15.228 3.356 6.460 1.00 50.88 96 TYR A O 1
ATOM 782 N N . GLN A 1 97 ? 15.276 5.600 6.640 1.00 52.69 97 GLN A N 1
ATOM 783 C CA . GLN A 1 97 ? 15.057 5.670 8.083 1.00 52.69 97 GLN A CA 1
ATOM 784 C C . GLN A 1 97 ? 13.699 5.048 8.434 1.00 52.69 97 GLN A C 1
ATOM 786 O O . GLN A 1 97 ? 12.667 5.715 8.413 1.00 52.69 97 GLN A O 1
ATOM 791 N N . VAL A 1 98 ? 13.708 3.747 8.692 1.00 60.56 98 VAL A N 1
ATOM 792 C CA . VAL A 1 98 ? 12.575 2.980 9.190 1.00 60.56 98 VAL A CA 1
ATOM 793 C C . VAL A 1 98 ? 12.654 2.972 10.704 1.00 60.56 98 VAL A C 1
ATOM 795 O O . VAL A 1 98 ? 13.714 2.728 11.281 1.00 60.56 98 VAL A O 1
ATOM 798 N N . VAL A 1 99 ? 11.535 3.265 11.355 1.00 63.25 99 VAL A N 1
ATOM 799 C CA . VAL A 1 99 ? 11.441 3.126 12.805 1.00 63.25 99 VAL A CA 1
ATOM 800 C C . VAL A 1 99 ? 10.957 1.714 13.105 1.00 63.25 99 VAL A C 1
ATOM 802 O O . VAL A 1 99 ? 9.822 1.354 12.778 1.00 63.25 99 VAL A O 1
ATOM 805 N N . ASP A 1 100 ? 11.836 0.908 13.696 1.00 66.62 100 ASP A N 1
ATOM 806 C CA . ASP A 1 100 ? 11.508 -0.455 14.103 1.00 66.62 100 ASP A CA 1
ATOM 807 C C . ASP A 1 100 ? 10.385 -0.458 15.142 1.00 66.62 100 ASP A C 1
ATOM 809 O O . ASP A 1 100 ? 10.396 0.311 16.105 1.00 66.62 100 ASP A O 1
ATOM 813 N N . MET A 1 101 ? 9.422 -1.359 14.951 1.00 75.00 101 MET A N 1
ATOM 814 C CA . MET A 1 101 ? 8.392 -1.626 15.947 1.00 75.00 101 MET A CA 1
ATOM 815 C C . MET A 1 101 ? 8.961 -2.554 17.018 1.00 75.00 101 MET A C 1
ATOM 817 O O . MET A 1 101 ? 9.693 -3.504 16.723 1.00 75.00 101 MET A O 1
ATOM 821 N N . ASP A 1 102 ? 8.641 -2.279 18.280 1.00 75.44 102 ASP A N 1
ATOM 822 C CA . ASP A 1 102 ? 9.004 -3.195 19.356 1.00 75.44 102 ASP A CA 1
ATOM 823 C C . ASP A 1 102 ? 8.120 -4.458 19.327 1.00 75.44 102 ASP A C 1
ATOM 825 O O . ASP A 1 102 ? 7.042 -4.494 18.727 1.00 75.44 102 ASP A O 1
ATOM 829 N N . ALA A 1 103 ? 8.558 -5.520 20.006 1.00 77.62 103 ALA A N 1
ATOM 830 C CA . ALA A 1 103 ? 7.831 -6.790 20.016 1.00 77.62 103 ALA A CA 1
ATOM 831 C C . ALA A 1 103 ? 6.407 -6.670 20.599 1.00 77.62 103 ALA A C 1
ATOM 833 O O . ALA A 1 103 ? 5.523 -7.458 20.257 1.00 77.62 103 ALA A O 1
ATOM 834 N N . ALA A 1 104 ? 6.152 -5.710 21.493 1.00 77.56 104 ALA A N 1
ATOM 835 C CA . ALA A 1 104 ? 4.824 -5.513 22.062 1.00 77.56 104 ALA A CA 1
ATOM 836 C C . ALA A 1 104 ? 3.869 -4.893 21.034 1.00 77.56 104 ALA A C 1
ATOM 838 O O . ALA A 1 104 ? 2.697 -5.269 20.997 1.00 77.56 104 ALA A O 1
ATOM 839 N N . GLN A 1 105 ? 4.372 -3.994 20.187 1.00 78.06 105 GLN A N 1
ATOM 840 C CA . GLN A 1 105 ? 3.650 -3.423 19.057 1.00 78.06 105 GLN A CA 1
ATOM 841 C C . GLN A 1 105 ? 3.410 -4.468 17.960 1.00 78.06 105 GLN A C 1
ATOM 843 O O . GLN A 1 105 ? 2.292 -4.572 17.455 1.00 78.06 105 GLN A O 1
ATOM 848 N N . GLU A 1 106 ? 4.417 -5.286 17.632 1.00 82.25 106 GLU A N 1
ATOM 849 C CA . GLU A 1 106 ? 4.311 -6.309 16.582 1.00 82.25 106 GLU A CA 1
ATOM 850 C C . GLU A 1 106 ? 3.250 -7.378 16.900 1.00 82.25 106 GLU A C 1
ATOM 852 O O . GLU A 1 106 ? 2.469 -7.763 16.028 1.00 82.25 106 GLU A O 1
ATOM 857 N N . ASN A 1 107 ? 3.145 -7.806 18.163 1.00 82.06 107 ASN A N 1
ATOM 858 C CA . ASN A 1 107 ? 2.181 -8.820 18.621 1.00 82.06 107 ASN A CA 1
ATOM 859 C C . ASN A 1 107 ? 0.702 -8.398 18.522 1.00 82.06 107 ASN A C 1
ATOM 861 O O . ASN A 1 107 ? -0.195 -9.169 18.867 1.00 82.06 107 ASN A O 1
ATOM 865 N N . ARG A 1 108 ? 0.423 -7.163 18.098 1.00 81.44 108 ARG A N 1
ATOM 866 C CA . ARG A 1 108 ? -0.934 -6.611 17.975 1.00 81.44 108 ARG A CA 1
ATOM 867 C C . ARG A 1 108 ? -1.451 -6.620 16.543 1.00 81.44 108 ARG A C 1
ATOM 869 O O . ARG A 1 108 ? -2.607 -6.265 16.319 1.00 81.44 108 ARG A O 1
ATOM 876 N N . PHE A 1 109 ? -0.622 -7.053 15.599 1.00 85.12 109 PHE A N 1
ATOM 877 C CA . PHE A 1 109 ? -1.003 -7.235 14.209 1.00 85.12 109 PHE A CA 1
ATOM 878 C C . PHE A 1 109 ? -1.141 -8.713 13.869 1.00 85.12 109 PHE A C 1
ATOM 880 O O . PHE A 1 109 ? -0.410 -9.572 14.361 1.00 85.12 109 PHE A O 1
ATOM 887 N N . VAL A 1 110 ? -2.071 -8.991 12.959 1.00 89.62 110 VAL A N 1
ATOM 888 C CA . VAL A 1 110 ? -2.024 -10.206 12.151 1.00 89.62 110 VAL A CA 1
ATOM 889 C C . VAL A 1 110 ? -1.177 -9.881 10.928 1.00 89.62 110 VAL A C 1
ATOM 891 O O . VAL A 1 110 ? -1.545 -9.019 10.131 1.00 89.62 110 VAL A O 1
ATOM 894 N N . TRP A 1 111 ? -0.034 -10.547 10.804 1.00 88.00 111 TRP A N 1
ATOM 895 C CA . TRP A 1 111 ? 0.943 -10.276 9.755 1.00 88.00 111 TRP A CA 1
ATOM 896 C C . TRP A 1 111 ? 0.618 -11.037 8.474 1.00 88.00 111 TRP A C 1
ATOM 898 O O . TRP A 1 111 ? 0.416 -12.251 8.492 1.00 88.00 111 TRP A O 1
ATOM 908 N N . LEU A 1 112 ? 0.606 -10.314 7.355 1.00 90.06 112 LEU A N 1
ATOM 909 C CA . LEU A 1 112 ? 0.508 -10.874 6.012 1.00 90.06 112 LEU A CA 1
ATOM 910 C C . LEU A 1 112 ? 1.769 -10.482 5.245 1.00 90.06 112 LEU A C 1
ATOM 912 O O . LEU A 1 112 ? 1.942 -9.322 4.874 1.00 90.06 112 LEU A O 1
ATOM 916 N N . ASN A 1 113 ? 2.651 -11.454 5.023 1.00 87.38 113 ASN A N 1
ATOM 917 C CA . ASN A 1 113 ? 3.878 -11.236 4.267 1.00 87.38 113 ASN A CA 1
ATOM 918 C C . ASN A 1 113 ? 3.573 -11.296 2.770 1.00 87.38 113 ASN A C 1
ATOM 920 O O . ASN A 1 113 ? 3.008 -12.275 2.281 1.00 87.38 113 ASN A O 1
ATOM 924 N N . MET A 1 114 ? 3.936 -10.233 2.057 1.00 86.31 114 MET A N 1
ATOM 925 C CA . MET A 1 114 ? 3.722 -10.110 0.620 1.00 86.31 114 MET A CA 1
ATOM 926 C C . MET A 1 114 ? 5.034 -10.357 -0.116 1.00 86.31 114 MET A C 1
ATOM 928 O O . MET A 1 114 ? 6.018 -9.656 0.109 1.00 86.31 114 MET A O 1
ATOM 932 N N . GLU A 1 115 ? 5.025 -11.315 -1.037 1.00 85.38 115 GLU A N 1
ATOM 933 C CA . GLU A 1 115 ? 6.170 -11.646 -1.883 1.00 85.38 115 GLU A CA 1
ATOM 934 C C . GLU A 1 115 ? 5.840 -11.421 -3.360 1.00 85.38 115 GLU A C 1
ATOM 936 O O . GLU A 1 115 ? 4.679 -11.421 -3.780 1.00 85.38 115 GLU A O 1
ATOM 941 N N . SER A 1 116 ? 6.876 -11.200 -4.168 1.00 87.56 116 SER A N 1
ATOM 942 C CA . SER A 1 116 ? 6.705 -11.054 -5.613 1.00 87.56 116 SER A CA 1
ATOM 943 C C . SER A 1 116 ? 6.564 -12.428 -6.266 1.00 87.56 116 SER A C 1
ATOM 945 O O . SER A 1 116 ? 7.517 -13.197 -6.298 1.00 87.56 116 SER A O 1
ATOM 947 N N . ASP A 1 117 ? 5.393 -12.716 -6.835 1.00 92.94 117 ASP A N 1
ATOM 948 C CA . ASP A 1 117 ? 5.162 -13.912 -7.650 1.00 92.94 117 ASP A CA 1
ATOM 949 C C . ASP A 1 117 ? 5.261 -13.574 -9.141 1.00 92.94 117 ASP A C 1
ATOM 951 O O . ASP A 1 117 ? 4.431 -12.845 -9.692 1.00 92.94 117 ASP A O 1
ATOM 955 N N . ALA A 1 118 ? 6.260 -14.143 -9.816 1.00 94.81 118 ALA A N 1
ATOM 956 C CA . ALA A 1 118 ? 6.457 -13.932 -11.242 1.00 94.81 118 ALA A CA 1
ATOM 957 C C . ALA A 1 118 ? 5.300 -14.448 -12.095 1.00 94.81 118 ALA A C 1
ATOM 959 O O . ALA A 1 118 ? 4.939 -13.799 -13.077 1.00 94.81 118 ALA A O 1
ATOM 960 N N . LYS A 1 119 ? 4.663 -15.564 -11.721 1.00 95.69 119 LYS A N 1
ATOM 961 C CA . LYS A 1 119 ? 3.535 -16.104 -12.495 1.00 95.69 119 LYS A CA 1
ATOM 962 C C . LYS A 1 119 ? 2.321 -15.187 -12.389 1.00 95.69 119 LYS A C 1
ATOM 964 O O . LYS A 1 119 ? 1.735 -14.824 -13.412 1.00 95.69 119 LYS A O 1
ATOM 969 N N . GLY A 1 120 ? 1.975 -14.774 -11.170 1.00 95.94 120 GLY A N 1
ATOM 970 C CA . GLY A 1 120 ? 0.926 -13.798 -10.899 1.00 95.94 120 GLY A CA 1
ATOM 971 C C . GLY A 1 120 ? 1.186 -12.463 -11.591 1.00 95.94 120 GLY A C 1
ATOM 972 O O . GLY A 1 120 ? 0.285 -11.916 -12.232 1.00 95.94 120 GLY A O 1
ATOM 973 N N . TRP A 1 121 ? 2.429 -11.978 -11.557 1.00 96.62 121 TRP A N 1
ATOM 974 C CA . TRP A 1 121 ? 2.804 -10.749 -12.247 1.00 96.62 121 TRP A CA 1
ATOM 975 C C . TRP A 1 121 ? 2.690 -10.867 -13.768 1.00 96.62 121 TRP A C 1
ATOM 977 O O . TRP A 1 121 ? 2.114 -9.983 -14.388 1.00 96.62 121 TRP A O 1
ATOM 987 N N . ILE A 1 122 ? 3.166 -11.957 -14.382 1.00 96.62 122 ILE A N 1
ATOM 988 C CA . ILE A 1 122 ? 3.052 -12.190 -15.835 1.00 96.62 122 ILE A CA 1
ATOM 989 C C . ILE A 1 122 ? 1.583 -12.215 -16.271 1.00 96.62 122 ILE A C 1
ATOM 991 O O . ILE A 1 122 ? 1.230 -11.628 -17.301 1.00 96.62 122 ILE A O 1
ATOM 995 N N . LYS A 1 123 ? 0.715 -12.862 -15.482 1.00 96.56 123 LYS A N 1
ATOM 996 C CA . LYS A 1 123 ? -0.730 -12.875 -15.729 1.00 96.56 123 LYS A CA 1
ATOM 997 C C . LYS A 1 123 ? -1.295 -11.453 -15.708 1.00 96.56 123 LYS A C 1
ATOM 999 O O . LYS A 1 123 ? -1.888 -11.020 -16.694 1.00 96.56 123 LYS A O 1
ATOM 1004 N N . TRP A 1 124 ? -1.035 -10.707 -14.635 1.00 96.62 124 TRP A N 1
ATOM 1005 C CA . TRP A 1 124 ? -1.458 -9.310 -14.514 1.00 96.62 124 TRP A CA 1
ATOM 1006 C C . TRP A 1 124 ? -0.912 -8.440 -15.659 1.00 96.62 124 TRP A C 1
ATOM 1008 O O . TRP A 1 124 ? -1.647 -7.652 -16.254 1.00 96.62 124 TRP A O 1
ATOM 1018 N N . ALA A 1 125 ? 0.361 -8.608 -16.015 1.00 96.44 125 ALA A N 1
ATOM 1019 C CA . ALA A 1 125 ? 1.054 -7.838 -17.042 1.00 96.44 125 ALA A CA 1
ATOM 1020 C C . ALA A 1 125 ? 0.442 -8.056 -18.435 1.00 96.44 125 ALA A C 1
ATOM 1022 O O . ALA A 1 125 ? 0.293 -7.104 -19.209 1.00 96.44 125 ALA A O 1
ATOM 1023 N N . SER A 1 126 ? 0.033 -9.295 -18.722 1.00 94.44 126 SER A N 1
ATOM 1024 C CA . SER A 1 126 ? -0.661 -9.670 -19.958 1.00 94.44 126 SER A CA 1
ATOM 1025 C C . SER A 1 126 ? -2.028 -8.985 -20.076 1.00 94.44 126 SER A C 1
ATOM 1027 O O . SER A 1 126 ? -2.411 -8.555 -21.162 1.00 94.44 126 SER A O 1
ATOM 1029 N N . GLU A 1 127 ? -2.735 -8.819 -18.956 1.00 95.81 127 GLU A N 1
ATOM 1030 C CA . GLU A 1 127 ? -4.037 -8.141 -18.885 1.00 95.81 127 GLU A CA 1
ATOM 1031 C C . GLU A 1 127 ? -3.903 -6.601 -18.910 1.00 95.81 127 GLU A C 1
ATOM 1033 O O . GLU A 1 127 ? -4.786 -5.902 -19.407 1.00 95.81 127 GLU A O 1
ATOM 1038 N N . ASN A 1 128 ? -2.770 -6.057 -18.449 1.00 94.50 128 ASN A N 1
ATOM 1039 C CA . ASN A 1 128 ? -2.542 -4.614 -18.272 1.00 94.50 128 ASN A CA 1
ATOM 1040 C C . ASN A 1 128 ? -1.665 -3.974 -19.360 1.00 94.50 128 ASN A C 1
ATOM 1042 O O . ASN A 1 128 ? -1.061 -2.918 -19.163 1.00 94.50 128 ASN A O 1
ATOM 1046 N N . LYS A 1 129 ? -1.620 -4.584 -20.551 1.00 90.62 129 LYS A N 1
ATOM 1047 C CA . LYS A 1 129 ? -0.895 -4.069 -21.725 1.00 90.62 129 LYS A CA 1
ATOM 1048 C C . LYS A 1 129 ? 0.592 -3.808 -21.442 1.00 90.62 129 LYS A C 1
ATOM 1050 O O . LYS A 1 129 ? 1.146 -2.868 -22.011 1.00 90.62 129 LYS A O 1
ATOM 1055 N N . VAL A 1 130 ? 1.268 -4.588 -20.606 1.00 96.06 130 VAL A N 1
ATOM 1056 C CA . VAL A 1 130 ? 2.737 -4.510 -20.508 1.00 96.06 130 VAL A CA 1
ATOM 1057 C C . VAL A 1 130 ? 3.345 -4.941 -21.855 1.00 96.06 130 VAL A C 1
ATOM 1059 O O . VAL A 1 130 ? 2.783 -5.784 -22.553 1.00 96.06 130 VAL A O 1
ATOM 1062 N N . ASP A 1 131 ? 4.437 -4.306 -22.299 1.00 95.94 131 ASP A N 1
ATOM 1063 C CA . ASP A 1 131 ? 5.063 -4.651 -23.581 1.00 95.94 131 ASP A CA 1
ATOM 1064 C C . ASP A 1 131 ? 5.513 -6.115 -23.576 1.00 95.94 131 ASP A C 1
ATOM 1066 O O . ASP A 1 131 ? 6.150 -6.591 -22.633 1.00 95.94 131 ASP A O 1
ATOM 1070 N N . ARG A 1 132 ? 5.197 -6.816 -24.667 1.00 95.00 132 ARG A N 1
ATOM 1071 C CA . ARG A 1 132 ? 5.439 -8.250 -24.823 1.00 95.00 132 ARG A CA 1
ATOM 1072 C C . ARG A 1 132 ? 6.890 -8.643 -24.547 1.00 95.00 132 ARG A C 1
ATOM 1074 O O . ARG A 1 132 ? 7.103 -9.680 -23.935 1.00 95.00 132 ARG A O 1
ATOM 1081 N N . LYS A 1 133 ? 7.875 -7.818 -24.921 1.00 94.81 133 LYS A N 1
ATOM 1082 C CA . LYS A 1 133 ? 9.287 -8.145 -24.661 1.00 94.81 133 LYS A CA 1
ATOM 1083 C C . LYS A 1 133 ? 9.643 -8.121 -23.181 1.00 94.81 133 LYS A C 1
ATOM 1085 O O . LYS A 1 133 ? 10.507 -8.876 -22.755 1.00 94.81 133 LYS A O 1
ATOM 1090 N N . VAL A 1 134 ? 8.993 -7.260 -22.401 1.00 95.62 134 VAL A N 1
ATOM 1091 C CA . VAL A 1 134 ? 9.197 -7.210 -20.949 1.00 95.62 134 VAL A CA 1
ATOM 1092 C C . VAL A 1 134 ? 8.578 -8.444 -20.294 1.00 95.62 134 VAL A C 1
ATOM 1094 O O . VAL A 1 134 ? 9.203 -9.057 -19.435 1.00 95.62 134 VAL A O 1
ATOM 1097 N N . ILE A 1 135 ? 7.389 -8.852 -20.749 1.00 96.50 135 ILE A N 1
ATOM 1098 C CA . ILE A 1 135 ? 6.744 -10.088 -20.286 1.00 96.50 135 ILE A CA 1
ATOM 1099 C C . ILE A 1 135 ? 7.604 -11.311 -20.635 1.00 96.50 135 ILE A C 1
ATOM 1101 O O . ILE A 1 135 ? 7.849 -12.145 -19.771 1.00 96.50 135 ILE A O 1
ATOM 1105 N N . GLU A 1 136 ? 8.096 -11.407 -21.874 1.00 96.62 136 GLU A N 1
ATOM 1106 C CA . GLU A 1 136 ? 8.978 -12.496 -22.323 1.00 96.62 136 GLU A CA 1
ATOM 1107 C C . GLU A 1 136 ? 10.276 -12.547 -21.509 1.00 96.62 136 GLU A C 1
ATOM 1109 O O . GLU A 1 136 ? 10.710 -13.631 -21.119 1.00 96.62 136 GLU A O 1
ATOM 1114 N N . PHE A 1 137 ? 10.863 -11.387 -21.199 1.00 96.00 137 PHE A N 1
ATOM 1115 C CA . PHE A 1 137 ? 12.053 -11.300 -20.357 1.00 96.00 137 PHE A CA 1
ATOM 1116 C C . PHE A 1 137 ? 11.801 -11.887 -18.963 1.00 96.00 137 PHE A C 1
ATOM 1118 O O . PHE A 1 137 ? 12.513 -12.802 -18.566 1.00 96.00 137 PHE A O 1
ATOM 1125 N N . ILE A 1 138 ? 10.755 -11.441 -18.258 1.00 96.31 138 ILE A N 1
ATOM 1126 C CA . ILE A 1 138 ? 10.426 -11.963 -16.919 1.00 96.31 138 ILE A CA 1
ATOM 1127 C C . ILE A 1 138 ? 9.973 -13.423 -16.964 1.00 96.31 138 ILE A C 1
ATOM 1129 O O . ILE A 1 138 ? 10.257 -14.186 -16.050 1.00 96.31 138 ILE A O 1
ATOM 1133 N N . SER A 1 139 ? 9.305 -13.852 -18.034 1.00 96.12 139 SER A N 1
ATOM 1134 C CA . SER A 1 139 ? 8.959 -15.264 -18.214 1.00 96.12 139 SER A CA 1
ATOM 1135 C C . SER A 1 139 ? 10.191 -16.150 -18.394 1.00 96.12 139 SER A C 1
ATOM 1137 O O . SER A 1 139 ? 10.127 -17.328 -18.054 1.00 96.12 139 SER A O 1
ATOM 1139 N N . THR A 1 140 ? 11.270 -15.608 -18.964 1.00 97.12 140 THR A N 1
ATOM 1140 C CA . THR A 1 140 ? 12.532 -16.330 -19.172 1.00 97.12 140 THR A CA 1
ATOM 1141 C C . THR A 1 140 ? 13.410 -16.281 -17.926 1.00 97.12 140 THR A C 1
ATOM 1143 O O . THR A 1 140 ? 14.034 -17.284 -17.595 1.00 97.12 140 THR A O 1
ATOM 1146 N N . PHE A 1 141 ? 13.406 -15.147 -17.221 1.00 95.25 141 PHE A N 1
ATOM 1147 C CA . PHE A 1 141 ? 14.203 -14.901 -16.019 1.00 95.25 141 PHE A CA 1
ATOM 1148 C C . PHE A 1 141 ? 13.326 -14.394 -14.854 1.00 95.25 141 PHE A C 1
ATOM 1150 O O . PHE A 1 141 ? 13.365 -13.204 -14.512 1.00 95.25 141 PHE A O 1
ATOM 1157 N N . PRO A 1 142 ? 12.482 -15.258 -14.255 1.00 93.62 142 PRO A N 1
ATOM 1158 C CA . PRO A 1 142 ? 11.575 -14.880 -13.169 1.00 93.62 142 PRO A CA 1
ATOM 1159 C C . PRO A 1 142 ? 12.272 -14.254 -11.955 1.00 93.62 142 PRO A C 1
ATOM 1161 O O . PRO A 1 142 ? 11.713 -13.367 -11.311 1.00 93.62 142 PRO A O 1
ATOM 1164 N N . GLU A 1 143 ? 13.497 -14.687 -11.664 1.00 90.62 143 GLU A N 1
ATOM 1165 C CA . GLU A 1 143 ? 14.343 -14.218 -10.565 1.00 90.62 143 GLU A CA 1
ATOM 1166 C C . GLU A 1 143 ? 14.690 -12.727 -10.659 1.00 90.62 143 GLU A C 1
ATOM 1168 O O . GLU A 1 143 ? 14.944 -12.082 -9.645 1.00 90.62 143 GLU A O 1
ATOM 1173 N N . HIS A 1 144 ? 14.648 -12.149 -11.861 1.00 90.88 144 HIS A N 1
ATOM 1174 C CA . HIS A 1 144 ? 14.914 -10.728 -12.055 1.00 90.88 144 HIS A CA 1
ATOM 1175 C C . HIS A 1 144 ? 13.713 -9.835 -11.752 1.00 90.88 144 HIS A C 1
ATOM 1177 O O . HIS A 1 144 ? 13.888 -8.621 -11.680 1.00 90.88 144 HIS A O 1
ATOM 1183 N N . LEU A 1 145 ? 12.508 -10.388 -11.553 1.00 91.19 145 LEU A N 1
ATOM 1184 C CA . LEU A 1 145 ? 11.318 -9.586 -11.250 1.00 91.19 145 LEU A CA 1
ATOM 1185 C C . LEU A 1 145 ? 11.472 -8.787 -9.950 1.00 91.19 145 LEU A C 1
ATOM 1187 O O . LEU A 1 145 ? 10.998 -7.652 -9.853 1.00 91.19 145 LEU A O 1
ATOM 1191 N N . HIS A 1 146 ? 12.120 -9.397 -8.962 1.00 88.31 146 HIS A N 1
ATOM 1192 C CA . HIS A 1 146 ? 12.445 -8.776 -7.691 1.00 88.31 146 HIS A CA 1
ATOM 1193 C C . HIS A 1 146 ? 13.877 -9.147 -7.315 1.00 88.31 146 HIS A C 1
ATOM 1195 O O . HIS A 1 146 ? 14.115 -10.183 -6.702 1.00 88.31 146 HIS A O 1
ATOM 1201 N N . SER A 1 147 ? 14.832 -8.298 -7.691 1.00 81.44 147 SER A N 1
ATOM 1202 C CA . SER A 1 147 ? 16.253 -8.525 -7.429 1.00 81.44 147 SER A CA 1
ATOM 1203 C C . SER A 1 147 ? 16.884 -7.327 -6.733 1.00 81.44 147 SER A C 1
ATOM 1205 O O . SER A 1 147 ? 16.667 -6.171 -7.118 1.00 81.44 147 SER A O 1
ATOM 1207 N N . ILE A 1 148 ? 17.691 -7.621 -5.718 1.00 69.88 148 ILE A N 1
ATOM 1208 C CA . ILE A 1 148 ? 18.496 -6.641 -4.996 1.00 69.88 148 ILE A CA 1
ATOM 1209 C C . ILE A 1 148 ? 19.878 -6.622 -5.646 1.00 69.88 148 ILE A C 1
ATOM 1211 O O . ILE A 1 148 ? 20.547 -7.649 -5.682 1.00 69.88 148 ILE A O 1
ATOM 1215 N N . ASN A 1 149 ? 20.287 -5.463 -6.156 1.00 67.00 149 ASN A N 1
ATOM 1216 C CA . ASN A 1 149 ? 21.649 -5.220 -6.617 1.00 67.00 149 ASN A CA 1
ATOM 1217 C C . ASN A 1 149 ? 22.285 -4.221 -5.645 1.00 67.00 149 ASN A C 1
ATOM 1219 O O . ASN A 1 149 ? 21.673 -3.198 -5.355 1.00 67.00 149 ASN A O 1
ATOM 1223 N N . GLU A 1 150 ? 23.479 -4.516 -5.131 1.00 57.50 150 GLU A N 1
ATOM 1224 C CA . GLU A 1 150 ? 24.165 -3.659 -4.145 1.00 57.50 150 GLU A CA 1
ATOM 1225 C C . GLU A 1 150 ? 24.574 -2.294 -4.729 1.00 57.50 150 GLU A C 1
ATOM 1227 O O . GLU A 1 150 ? 24.642 -1.305 -4.008 1.00 57.50 150 GLU A O 1
ATOM 1232 N N . GLU A 1 151 ? 24.794 -2.225 -6.045 1.00 58.38 151 GLU A N 1
ATOM 1233 C CA . GLU A 1 151 ? 25.273 -1.023 -6.745 1.00 58.38 151 GLU A CA 1
ATOM 1234 C C . GLU A 1 151 ? 24.192 -0.294 -7.571 1.00 58.38 151 GLU A C 1
ATOM 1236 O O . GLU A 1 151 ? 24.486 0.735 -8.181 1.00 58.38 151 GLU A O 1
ATOM 1241 N N . ASP A 1 152 ? 22.956 -0.809 -7.635 1.00 62.88 152 ASP A N 1
ATOM 1242 C CA . ASP A 1 152 ? 21.915 -0.281 -8.533 1.00 62.88 152 ASP A CA 1
ATOM 1243 C C . ASP A 1 152 ? 20.518 -0.265 -7.890 1.00 62.88 152 ASP A C 1
ATOM 1245 O O . ASP A 1 152 ? 20.247 -0.914 -6.877 1.00 62.88 152 ASP A O 1
ATOM 1249 N N . ILE A 1 153 ? 19.594 0.474 -8.504 1.00 68.06 153 ILE A N 1
ATOM 1250 C CA . ILE A 1 153 ? 18.198 0.554 -8.076 1.00 68.06 153 ILE A CA 1
ATOM 1251 C C . ILE A 1 153 ? 17.580 -0.852 -8.111 1.00 68.06 153 ILE A C 1
ATOM 1253 O O . ILE A 1 153 ? 17.609 -1.542 -9.132 1.00 68.06 153 ILE A O 1
ATOM 1257 N N . ARG A 1 154 ? 16.971 -1.266 -6.993 1.00 74.62 154 ARG A N 1
ATOM 1258 C CA . ARG A 1 154 ? 16.308 -2.573 -6.872 1.00 74.62 154 ARG A CA 1
ATOM 1259 C C . ARG A 1 154 ? 15.242 -2.764 -7.951 1.00 74.62 154 ARG A C 1
ATOM 1261 O O . ARG A 1 154 ? 14.379 -1.904 -8.163 1.00 74.62 154 ARG A O 1
ATOM 1268 N N . ALA A 1 155 ? 15.259 -3.932 -8.584 1.00 85.25 155 ALA A N 1
ATOM 1269 C CA . ALA A 1 155 ? 14.222 -4.315 -9.526 1.00 85.25 155 ALA A CA 1
ATOM 1270 C C . ALA A 1 155 ? 12.958 -4.724 -8.760 1.00 85.25 155 ALA A C 1
ATOM 1272 O O . ALA A 1 155 ? 13.030 -5.426 -7.755 1.00 85.25 155 ALA A O 1
ATOM 1273 N N . THR A 1 156 ? 11.797 -4.265 -9.222 1.00 89.69 156 THR A N 1
ATOM 1274 C CA . THR A 1 156 ? 10.496 -4.593 -8.632 1.00 89.69 156 THR A CA 1
ATOM 1275 C C . THR A 1 156 ? 9.466 -4.814 -9.739 1.00 89.69 156 THR A C 1
ATOM 1277 O O . THR A 1 156 ? 9.605 -4.258 -10.833 1.00 89.69 156 THR A O 1
ATOM 1280 N N . PRO A 1 157 ? 8.348 -5.503 -9.459 1.00 91.94 157 PRO A N 1
ATOM 1281 C CA . PRO A 1 157 ? 7.197 -5.559 -10.362 1.00 91.94 157 PRO A CA 1
ATOM 1282 C C . PRO A 1 157 ? 6.806 -4.213 -10.998 1.00 91.94 157 PRO A C 1
ATOM 1284 O O . PRO A 1 157 ? 6.506 -4.131 -12.192 1.00 91.94 157 PRO A O 1
ATOM 1287 N N . ARG A 1 158 ? 6.854 -3.133 -10.205 1.00 91.19 158 ARG A N 1
ATOM 1288 C CA . ARG A 1 158 ? 6.553 -1.765 -10.649 1.00 91.19 158 ARG A CA 1
ATOM 1289 C C . ARG A 1 158 ? 7.640 -1.198 -11.569 1.00 91.19 158 ARG A C 1
ATOM 1291 O O . ARG A 1 158 ? 7.316 -0.451 -12.494 1.00 91.19 158 ARG A O 1
ATOM 1298 N N . SER A 1 159 ? 8.916 -1.523 -11.350 1.00 91.25 159 SER A N 1
ATOM 1299 C CA . SER A 1 159 ? 9.993 -1.041 -12.222 1.00 91.25 159 SER A CA 1
ATOM 1300 C C . SER A 1 159 ? 9.874 -1.634 -13.628 1.00 91.25 159 SER A C 1
ATOM 1302 O O . SER A 1 159 ? 9.978 -0.886 -14.596 1.00 91.25 159 SER A O 1
ATOM 1304 N N . PHE A 1 160 ? 9.522 -2.915 -13.782 1.00 93.56 160 PHE A N 1
ATOM 1305 C CA . PHE A 1 160 ? 9.303 -3.512 -15.109 1.00 93.56 160 PHE A CA 1
ATOM 1306 C C . PHE A 1 160 ? 8.092 -2.932 -15.848 1.00 93.56 160 PHE A C 1
ATOM 1308 O O . PHE A 1 160 ? 8.134 -2.761 -17.070 1.00 93.56 160 PHE A O 1
ATOM 1315 N N . GLU A 1 161 ? 7.038 -2.537 -15.132 1.00 94.12 161 GLU A N 1
ATOM 1316 C CA . GLU A 1 161 ? 5.942 -1.773 -15.736 1.00 94.12 161 GLU A CA 1
ATOM 1317 C C . GLU A 1 161 ? 6.444 -0.424 -16.294 1.00 94.12 161 GLU A C 1
ATOM 1319 O O . GLU A 1 161 ? 6.103 -0.049 -17.422 1.00 94.12 161 GLU A O 1
ATOM 1324 N N . ARG A 1 162 ? 7.307 0.285 -15.547 1.00 91.81 162 ARG A N 1
ATOM 1325 C CA . ARG A 1 162 ? 7.957 1.524 -16.016 1.00 91.81 162 ARG A CA 1
ATOM 1326 C C . ARG A 1 162 ? 8.840 1.270 -17.238 1.00 91.81 162 ARG A C 1
ATOM 1328 O O . ARG A 1 162 ? 8.715 2.004 -18.216 1.00 91.81 162 ARG A O 1
ATOM 1335 N N . VAL A 1 163 ? 9.664 0.216 -17.226 1.00 93.12 163 VAL A N 1
ATOM 1336 C CA . VAL A 1 163 ? 10.490 -0.188 -18.382 1.00 93.12 163 VAL A CA 1
ATOM 1337 C C . VAL A 1 163 ? 9.611 -0.395 -19.613 1.00 93.12 163 VAL A C 1
ATOM 1339 O O . VAL A 1 163 ? 9.921 0.125 -20.683 1.00 93.12 163 VAL A O 1
ATOM 1342 N N . SER A 1 164 ? 8.483 -1.091 -19.465 1.00 94.81 164 SER A N 1
ATOM 1343 C CA . SER A 1 164 ? 7.513 -1.300 -20.544 1.00 94.81 164 SER A CA 1
ATOM 1344 C C . SER A 1 164 ? 6.982 0.020 -21.115 1.00 94.81 164 SER A C 1
ATOM 1346 O O . SER A 1 164 ? 6.983 0.199 -22.335 1.00 94.81 164 SER A O 1
ATOM 1348 N N . LYS A 1 165 ? 6.580 0.972 -20.261 1.00 93.06 165 LYS A N 1
ATOM 1349 C CA . LYS A 1 165 ? 6.103 2.299 -20.699 1.00 93.06 165 LYS A CA 1
ATOM 1350 C C . LYS A 1 165 ? 7.184 3.057 -21.475 1.00 93.06 165 LYS A C 1
ATOM 1352 O O . LYS A 1 165 ? 6.929 3.506 -22.592 1.00 93.06 165 LYS A O 1
ATOM 1357 N N . SER A 1 166 ? 8.398 3.129 -20.931 1.00 91.81 166 SER A N 1
ATOM 1358 C CA . SER A 1 166 ? 9.534 3.786 -21.588 1.00 91.81 166 SER A CA 1
ATOM 1359 C C . SER A 1 166 ? 9.905 3.108 -22.911 1.00 91.81 166 SER A C 1
ATOM 1361 O O . SER A 1 166 ? 10.205 3.781 -23.897 1.00 91.81 166 SER A O 1
ATOM 1363 N N . TYR A 1 167 ? 9.858 1.774 -22.966 1.00 92.62 167 TYR A N 1
ATOM 1364 C CA . TYR A 1 167 ? 10.197 1.011 -24.166 1.00 92.62 167 TYR A CA 1
ATOM 1365 C C . TYR A 1 167 ? 9.189 1.214 -25.298 1.00 92.62 167 TYR A C 1
ATOM 1367 O O . TYR A 1 167 ? 9.585 1.315 -26.461 1.00 92.62 167 TYR A O 1
ATOM 1375 N N . LYS A 1 168 ? 7.896 1.325 -24.977 1.00 91.69 168 LYS A N 1
ATOM 1376 C CA . LYS A 1 168 ? 6.866 1.669 -25.965 1.00 91.69 168 LYS A CA 1
ATOM 1377 C C . LYS A 1 168 ? 7.102 3.046 -26.572 1.00 91.69 168 LYS A C 1
ATOM 1379 O O . LYS A 1 168 ? 7.166 3.151 -27.793 1.00 91.69 168 LYS A O 1
ATOM 1384 N N . LEU A 1 169 ? 7.342 4.055 -25.733 1.00 89.88 169 LEU A N 1
ATOM 1385 C CA . LEU A 1 169 ? 7.637 5.412 -26.198 1.00 89.88 169 LEU A CA 1
ATOM 1386 C C . LEU A 1 169 ? 8.876 5.440 -27.106 1.00 89.88 169 LEU A C 1
ATOM 1388 O O . LEU A 1 169 ? 8.865 6.068 -28.164 1.00 89.88 169 LEU A O 1
ATOM 1392 N N . TYR A 1 170 ? 9.928 4.710 -26.725 1.00 91.06 170 TYR A N 1
ATOM 1393 C CA . TYR A 1 170 ? 11.125 4.560 -27.550 1.00 91.06 170 TYR A CA 1
ATOM 1394 C C . TYR A 1 170 ? 10.831 3.879 -28.894 1.00 91.06 170 TYR A C 1
ATOM 1396 O O . TYR A 1 170 ? 11.357 4.297 -29.921 1.00 91.06 170 TYR A O 1
ATOM 1404 N N . LYS A 1 171 ? 9.978 2.846 -28.916 1.00 89.94 171 LYS A N 1
ATOM 1405 C CA . LYS A 1 171 ? 9.585 2.148 -30.151 1.00 89.94 171 LYS A CA 1
ATOM 1406 C C . LYS A 1 171 ? 8.816 3.039 -31.122 1.00 89.94 171 LYS A C 1
ATOM 1408 O O . LYS A 1 171 ? 8.999 2.872 -32.324 1.00 89.94 171 LYS A O 1
ATOM 1413 N N . GLU A 1 172 ? 7.984 3.934 -30.608 1.00 90.19 172 GLU A N 1
ATOM 1414 C CA . GLU A 1 172 ? 7.183 4.872 -31.402 1.00 90.19 172 GLU A CA 1
ATOM 1415 C C . GLU A 1 172 ? 8.021 6.036 -31.953 1.00 90.19 172 GLU A C 1
ATOM 1417 O O . GLU A 1 172 ? 7.703 6.565 -33.011 1.00 90.19 172 GLU A O 1
ATOM 1422 N N . ASN A 1 173 ? 9.125 6.392 -31.285 1.00 90.25 173 ASN A N 1
ATOM 1423 C CA . ASN A 1 173 ? 9.943 7.570 -31.603 1.00 90.25 173 ASN A CA 1
ATOM 1424 C C . ASN A 1 173 ? 11.410 7.213 -31.904 1.00 90.25 173 ASN A C 1
ATOM 1426 O O . ASN A 1 173 ? 12.324 7.965 -31.554 1.00 90.25 173 ASN A O 1
ATOM 1430 N N . LYS A 1 174 ? 11.661 6.052 -32.524 1.00 81.38 174 LYS A N 1
ATOM 1431 C CA . LYS A 1 174 ? 13.025 5.527 -32.746 1.00 81.38 174 LYS A CA 1
ATOM 1432 C C . LYS A 1 174 ? 13.946 6.483 -33.499 1.00 81.38 174 LYS A C 1
ATOM 1434 O O . LYS A 1 174 ? 15.138 6.508 -33.207 1.00 81.38 174 LYS A O 1
ATOM 1439 N N . ASP A 1 175 ? 13.395 7.250 -34.433 1.00 84.31 175 ASP A N 1
ATOM 1440 C CA . ASP A 1 175 ? 14.168 8.169 -35.272 1.00 84.31 175 ASP A CA 1
ATOM 1441 C C . ASP A 1 175 ? 14.520 9.472 -34.537 1.00 84.31 175 ASP A C 1
ATOM 1443 O O . ASP A 1 175 ? 15.466 10.163 -34.905 1.00 84.31 175 ASP A O 1
ATOM 1447 N N . SER A 1 176 ? 13.787 9.800 -33.467 1.00 87.81 176 SER A N 1
ATOM 1448 C CA . SER A 1 176 ? 13.962 11.038 -32.696 1.00 87.81 176 SER A CA 1
ATOM 1449 C C . SER A 1 176 ? 14.660 10.827 -31.353 1.00 87.81 176 SER A C 1
ATOM 1451 O O . SER A 1 176 ? 15.273 11.759 -30.837 1.00 87.81 176 SER A O 1
ATOM 1453 N N . ILE A 1 177 ? 14.589 9.625 -30.772 1.00 86.81 177 ILE A N 1
ATOM 1454 C CA . ILE A 1 177 ? 15.194 9.312 -29.473 1.00 86.81 177 ILE A CA 1
ATOM 1455 C C . ILE A 1 177 ? 16.447 8.454 -29.686 1.00 86.81 177 ILE A C 1
ATOM 1457 O O . ILE A 1 177 ? 16.336 7.261 -29.982 1.00 86.81 177 ILE A O 1
ATOM 1461 N N . PRO A 1 178 ? 17.660 8.994 -29.465 1.00 90.25 178 PRO A N 1
ATOM 1462 C CA . PRO A 1 178 ? 18.871 8.189 -29.509 1.00 90.25 178 PRO A CA 1
ATOM 1463 C C . PRO A 1 178 ? 18.830 7.075 -28.459 1.00 90.25 178 PRO A C 1
ATOM 1465 O O . PRO A 1 178 ? 18.460 7.302 -27.304 1.00 90.25 178 PRO A O 1
ATOM 1468 N N . ARG A 1 179 ? 19.311 5.877 -28.815 1.00 88.25 179 ARG A N 1
ATOM 1469 C CA . ARG A 1 179 ? 19.350 4.712 -27.907 1.00 88.25 179 ARG A CA 1
ATOM 1470 C C . ARG A 1 179 ? 20.009 5.026 -26.558 1.00 88.25 179 ARG A C 1
ATOM 1472 O O . ARG A 1 179 ? 19.552 4.542 -25.530 1.00 88.25 179 ARG A O 1
ATOM 1479 N N . ARG A 1 180 ? 21.062 5.849 -26.550 1.00 89.62 180 ARG A N 1
ATOM 1480 C CA . ARG A 1 180 ? 21.753 6.271 -25.321 1.00 89.62 180 ARG A CA 1
ATOM 1481 C C . ARG A 1 180 ? 20.829 7.029 -24.360 1.00 89.62 180 ARG A C 1
ATOM 1483 O O . ARG A 1 180 ? 20.907 6.802 -23.160 1.00 89.62 180 ARG A O 1
ATOM 1490 N N . VAL A 1 181 ? 19.956 7.895 -24.877 1.00 86.81 181 VAL A N 1
ATOM 1491 C CA . VAL A 1 181 ? 18.991 8.648 -24.059 1.00 86.81 181 VAL A CA 1
ATOM 1492 C C . VAL A 1 181 ? 17.984 7.689 -23.435 1.00 86.81 181 VAL A C 1
ATOM 1494 O O . VAL A 1 181 ? 17.766 7.738 -22.230 1.00 86.81 181 VAL A O 1
ATOM 1497 N N . PHE A 1 182 ? 17.451 6.755 -24.226 1.00 88.25 182 PHE A N 1
ATOM 1498 C CA . PHE A 1 182 ? 16.560 5.712 -23.719 1.00 88.25 182 PHE A CA 1
ATOM 1499 C C . PHE A 1 182 ? 17.210 4.876 -22.605 1.00 88.25 182 PHE A C 1
ATOM 1501 O O . PHE A 1 182 ? 16.605 4.688 -21.555 1.00 88.25 182 PHE A O 1
ATOM 1508 N N . LEU A 1 183 ? 18.455 4.423 -22.792 1.00 86.38 183 LEU A N 1
ATOM 1509 C CA . LEU A 1 183 ? 19.170 3.650 -21.771 1.00 86.38 183 LEU A CA 1
ATOM 1510 C C . LEU A 1 183 ? 19.410 4.453 -20.487 1.00 86.38 183 LEU A C 1
ATOM 1512 O O . LEU A 1 183 ? 19.292 3.895 -19.404 1.00 86.38 183 LEU A O 1
ATOM 1516 N N . ASN A 1 184 ? 19.691 5.753 -20.586 1.00 85.62 184 ASN A N 1
ATOM 1517 C CA . ASN A 1 184 ? 19.829 6.606 -19.406 1.00 85.62 184 ASN A CA 1
ATOM 1518 C C . ASN A 1 184 ? 18.508 6.746 -18.635 1.00 85.62 184 ASN A C 1
ATOM 1520 O O . ASN A 1 184 ? 18.529 6.716 -17.413 1.00 85.62 184 ASN A O 1
ATOM 1524 N N . VAL A 1 185 ? 17.371 6.840 -19.334 1.00 84.44 185 VAL A N 1
ATOM 1525 C CA . VAL A 1 185 ? 16.034 6.877 -18.708 1.00 84.44 185 VAL A CA 1
ATOM 1526 C C . VAL A 1 185 ? 15.693 5.562 -18.001 1.00 84.44 185 VAL A C 1
ATOM 1528 O O . VAL A 1 185 ? 14.910 5.568 -17.064 1.00 84.44 185 VAL A O 1
ATOM 1531 N N . LEU A 1 186 ? 16.255 4.431 -18.436 1.00 83.31 186 LEU A N 1
ATOM 1532 C CA . LEU A 1 186 ? 16.073 3.158 -17.732 1.00 83.31 186 LEU A CA 1
ATOM 1533 C C . LEU A 1 186 ? 16.951 3.027 -16.480 1.00 83.31 186 LEU A C 1
ATOM 1535 O O . LEU A 1 186 ? 16.593 2.263 -15.592 1.00 83.31 186 LEU A O 1
ATOM 1539 N N . ARG A 1 187 ? 18.092 3.727 -16.430 1.00 76.00 187 ARG A N 1
ATOM 1540 C CA . ARG A 1 187 ? 19.043 3.687 -15.305 1.00 76.00 187 ARG A CA 1
ATOM 1541 C C . ARG A 1 187 ? 18.694 4.650 -14.160 1.00 76.00 187 ARG A C 1
ATOM 1543 O O . ARG A 1 187 ? 19.324 4.557 -13.116 1.00 76.00 187 ARG A O 1
ATOM 1550 N N . GLY A 1 188 ? 17.766 5.590 -14.365 1.00 61.28 188 GLY A N 1
ATOM 1551 C CA . GLY A 1 188 ? 17.303 6.557 -13.355 1.00 61.28 188 GLY A CA 1
ATOM 1552 C C . GLY A 1 188 ? 15.833 6.372 -13.002 1.00 61.28 188 GLY A C 1
ATOM 1553 O O . GLY A 1 188 ? 15.468 6.599 -11.831 1.00 61.28 188 GLY A O 1
#

Radius of gyration: 23.43 Å; chains: 1; bounding box: 50×59×58 Å

Secondary structure (DSSP, 8-state):
-EEEEEEEE-TTS-EEEEEEEE-HHHHHHHHHHHHHHTT---EEEE-STTSS-HHHHHHHHHHHHHSEETTEEPPTT-EEEE--PPPGGGT----S---PPPHHHHTTS--------HHHHHHHHHHTT--HHHHHHHHH-GGGGGB--TTSPPB-HHHHHHHHHHHHHHHHTTTTS-HHHHHHHHH-